Protein AF-A0A1I4WJT5-F1 (afdb_monomer_lite)

pLDDT: mean 75.06, std 16.64, range [28.58, 96.38]

Secondary structure (DSSP, 8-state):
--HHHHHHHHHHTTS--TT----HHHHHHHS-HHHHHHHHTT-GGGHHHHHHHHHHHHHHTGGG--SHHHHHHHHHHHHHHTTSS-HHHHHHHHHHHHHHHHHHHHHHHHHHHHHHHHHHHHHHHHHHHHHHHHHHHHHHHHHHHHHHHHHHTTS-----GGGTHHHHHHHHGGGG------THHHHHHHHHHHHHHHHHHHHHSS--SS-TT--

Structure (mmCIF, N/CA/C/O backbone):
data_AF-A0A1I4WJT5-F1
#
_entry.id   AF-A0A1I4WJT5-F1
#
lo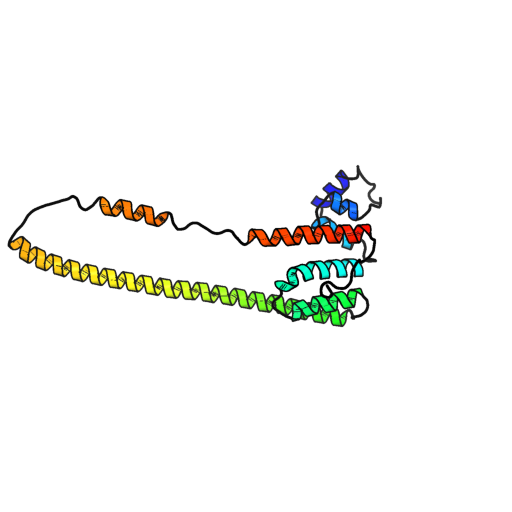op_
_atom_site.group_PDB
_atom_site.id
_atom_site.type_symbol
_atom_site.label_atom_id
_atom_site.label_alt_id
_atom_site.label_comp_id
_atom_site.label_asym_id
_atom_site.label_entity_id
_atom_site.label_seq_id
_atom_site.pdbx_PDB_ins_code
_atom_site.Cartn_x
_atom_site.Cartn_y
_atom_site.Cartn_z
_atom_site.occupancy
_atom_site.B_iso_or_equiv
_atom_site.auth_seq_id
_atom_site.auth_comp_id
_atom_site.auth_asym_id
_atom_site.auth_atom_id
_atom_site.pdbx_PDB_model_num
ATOM 1 N N . PRO A 1 1 ? 6.122 -7.440 22.988 1.00 66.88 1 PRO A N 1
ATOM 2 C CA . PRO A 1 1 ? 7.017 -7.511 21.813 1.00 66.88 1 PRO A CA 1
ATOM 3 C C . PRO A 1 1 ? 7.495 -8.951 21.528 1.00 66.88 1 PRO A C 1
ATOM 5 O O . PRO A 1 1 ? 7.208 -9.870 22.298 1.00 66.88 1 PRO A O 1
ATOM 8 N N . CYS A 1 2 ? 8.237 -9.155 20.436 1.00 72.81 2 CYS A N 1
ATOM 9 C CA . CYS A 1 2 ? 8.866 -10.438 20.101 1.00 72.81 2 CYS A CA 1
ATOM 10 C C . CYS A 1 2 ? 10.140 -10.706 20.947 1.00 72.81 2 CYS A C 1
ATOM 12 O O . CYS A 1 2 ? 10.582 -9.860 21.726 1.00 72.81 2 CYS A O 1
ATOM 14 N N . LYS A 1 3 ? 10.768 -11.889 20.813 1.00 78.88 3 LYS A N 1
ATOM 15 C CA . LYS A 1 3 ? 11.958 -12.282 21.611 1.00 78.88 3 LYS A CA 1
ATOM 16 C C . LYS A 1 3 ? 13.144 -11.289 21.516 1.00 78.88 3 LYS A C 1
ATOM 18 O O . LYS A 1 3 ? 13.810 -11.100 22.536 1.00 78.88 3 LYS A O 1
ATOM 23 N N . PRO A 1 4 ? 13.436 -10.656 20.360 1.00 81.50 4 PRO A N 1
ATOM 24 C CA . PRO A 1 4 ? 14.333 -9.501 20.278 1.00 81.50 4 PRO A CA 1
ATOM 25 C C . PRO A 1 4 ? 13.890 -8.290 21.113 1.00 81.50 4 PRO A C 1
ATOM 27 O O . PRO A 1 4 ? 14.654 -7.873 21.981 1.00 81.50 4 PRO A O 1
ATOM 30 N N . GLY A 1 5 ? 12.678 -7.758 20.916 1.00 78.56 5 GLY A N 1
ATOM 31 C CA . GLY A 1 5 ? 12.189 -6.581 21.651 1.00 78.56 5 GLY A CA 1
ATOM 32 C C . GLY A 1 5 ? 12.109 -6.804 23.164 1.00 78.56 5 GLY A C 1
ATOM 33 O O . GLY A 1 5 ? 12.541 -5.966 23.949 1.00 78.56 5 GLY A O 1
ATOM 34 N N . TRP A 1 6 ? 11.718 -8.002 23.611 1.00 78.50 6 TRP A N 1
ATOM 35 C CA . TRP A 1 6 ? 11.705 -8.338 25.042 1.00 78.50 6 TRP A CA 1
ATOM 36 C C . TRP A 1 6 ? 13.088 -8.229 25.714 1.00 78.50 6 TRP A C 1
ATOM 38 O O . TRP A 1 6 ? 13.189 -7.886 26.890 1.00 78.50 6 TRP A O 1
ATOM 48 N N . ARG A 1 7 ? 14.182 -8.440 24.965 1.00 82.25 7 ARG A N 1
ATOM 49 C CA . ARG A 1 7 ? 15.555 -8.224 25.463 1.00 82.25 7 ARG A CA 1
ATOM 50 C C . ARG A 1 7 ? 15.942 -6.745 25.566 1.00 82.25 7 ARG A C 1
ATOM 52 O O . ARG A 1 7 ? 16.861 -6.444 26.326 1.00 82.25 7 ARG A O 1
ATOM 59 N N . LYS A 1 8 ? 15.299 -5.847 24.808 1.00 81.69 8 LYS A N 1
ATOM 60 C CA . LYS A 1 8 ? 15.479 -4.391 24.933 1.00 81.69 8 LYS A CA 1
ATOM 61 C C . LYS A 1 8 ? 14.760 -3.889 26.193 1.00 81.69 8 LYS A C 1
ATOM 63 O O . LYS A 1 8 ? 15.417 -3.310 27.050 1.00 81.69 8 LYS A O 1
ATOM 68 N N . VAL A 1 9 ? 13.474 -4.232 26.365 1.00 79.62 9 VAL A N 1
ATOM 69 C CA . VAL A 1 9 ? 12.662 -3.898 27.561 1.00 79.62 9 VAL A CA 1
ATOM 70 C C . VAL A 1 9 ? 13.388 -4.288 28.856 1.00 79.62 9 VAL A C 1
ATOM 72 O O . VAL A 1 9 ? 13.625 -3.446 29.718 1.00 79.62 9 VAL A O 1
ATOM 75 N N . LEU A 1 10 ? 13.837 -5.546 28.967 1.00 78.19 10 LEU A N 1
ATOM 76 C CA . LEU A 1 10 ? 14.555 -6.035 30.154 1.00 78.19 10 LEU A CA 1
ATOM 77 C C . LEU A 1 10 ? 15.914 -5.354 30.401 1.00 78.19 10 LEU A C 1
ATOM 79 O O . LEU A 1 10 ? 16.412 -5.391 31.525 1.00 78.19 10 LEU A O 1
ATOM 83 N N . ARG A 1 11 ? 16.528 -4.752 29.371 1.00 79.94 11 ARG A N 1
ATOM 84 C CA . ARG A 1 11 ? 17.770 -3.972 29.499 1.00 79.94 11 ARG A CA 1
ATOM 85 C C . ARG A 1 11 ? 17.495 -2.544 29.973 1.00 79.94 11 ARG A C 1
ATOM 87 O O . ARG A 1 11 ? 18.295 -2.019 30.736 1.00 79.94 11 ARG A O 1
ATOM 94 N N . ALA A 1 12 ? 16.403 -1.930 29.520 1.00 75.56 12 ALA A N 1
ATOM 95 C CA . ALA A 1 12 ? 16.035 -0.563 29.888 1.00 75.56 12 ALA A CA 1
ATOM 96 C C . ALA A 1 12 ? 15.534 -0.438 31.338 1.00 75.56 12 ALA A C 1
ATOM 98 O O . ALA A 1 12 ? 15.671 0.622 31.939 1.00 75.56 12 ALA A O 1
ATOM 99 N N . HIS A 1 13 ? 14.996 -1.520 31.910 1.00 69.62 13 HIS A N 1
ATOM 100 C CA . HIS A 1 13 ? 14.392 -1.534 33.247 1.00 69.62 13 HIS A CA 1
ATOM 101 C C . HIS A 1 13 ? 15.141 -2.409 34.271 1.00 69.62 13 HIS A C 1
ATOM 103 O O . HIS A 1 13 ? 14.505 -3.104 35.056 1.00 69.62 13 HIS A O 1
ATOM 109 N N . GLU A 1 14 ? 16.481 -2.422 34.226 1.00 62.72 14 GLU A N 1
ATOM 110 C CA . GLU A 1 14 ? 17.388 -3.027 35.232 1.00 62.72 14 GLU A CA 1
ATOM 111 C C . GLU A 1 14 ? 16.917 -4.355 35.876 1.00 62.72 14 GLU A C 1
ATOM 113 O O . GLU A 1 14 ? 16.990 -4.544 37.087 1.00 62.72 14 GLU A O 1
ATOM 118 N N . ILE A 1 15 ? 16.471 -5.313 35.053 1.00 60.12 15 ILE A N 1
ATOM 119 C CA . ILE A 1 15 ? 15.914 -6.602 35.503 1.00 60.12 15 ILE A CA 1
ATOM 120 C C . ILE A 1 15 ? 14.685 -6.431 36.421 1.00 60.12 15 ILE A C 1
ATOM 122 O O . ILE A 1 15 ? 14.682 -6.827 37.589 1.00 60.12 15 ILE A O 1
ATOM 126 N N . LEU A 1 16 ? 13.586 -5.945 35.838 1.00 60.69 16 LEU A N 1
ATOM 127 C CA . LEU A 1 16 ? 12.234 -6.197 36.349 1.00 60.69 16 LEU A CA 1
ATOM 128 C C . LEU A 1 16 ? 12.068 -7.672 36.756 1.00 60.69 16 LEU A C 1
ATOM 130 O O . LEU A 1 16 ? 12.521 -8.587 36.053 1.00 60.69 16 LEU A O 1
ATOM 134 N N . GLY A 1 17 ? 11.356 -7.909 37.860 1.00 62.94 17 GLY A N 1
ATOM 135 C CA . GLY A 1 17 ? 10.821 -9.235 38.148 1.00 62.94 17 GLY A CA 1
ATOM 136 C C . GLY A 1 17 ? 9.887 -9.674 37.018 1.00 62.94 17 GLY A C 1
ATOM 137 O O . GLY A 1 17 ? 9.297 -8.839 36.334 1.00 62.94 17 GLY A O 1
ATOM 138 N N . ARG A 1 18 ? 9.735 -10.990 36.806 1.00 63.84 18 ARG A N 1
ATOM 139 C CA . ARG A 1 18 ? 8.880 -11.519 35.718 1.00 63.84 18 ARG A CA 1
ATOM 140 C C . ARG A 1 18 ? 7.452 -10.977 35.759 1.00 63.84 18 ARG A C 1
ATOM 142 O O . ARG A 1 18 ? 6.841 -10.820 34.709 1.00 63.84 18 ARG A O 1
ATOM 149 N N . ASP A 1 19 ? 6.983 -10.705 36.969 1.00 74.31 19 ASP A N 1
ATOM 150 C CA . ASP A 1 19 ? 5.616 -10.329 37.303 1.00 74.31 19 ASP A CA 1
ATOM 151 C C . ASP A 1 19 ? 5.550 -8.863 37.795 1.00 74.31 19 ASP A C 1
ATOM 153 O O . ASP A 1 19 ? 4.634 -8.480 38.516 1.00 74.31 19 ASP A O 1
ATOM 157 N N . THR A 1 20 ? 6.557 -8.039 37.465 1.00 78.56 20 THR A N 1
ATOM 158 C CA . THR A 1 20 ? 6.582 -6.603 37.787 1.00 78.56 20 THR A CA 1
ATOM 159 C C . THR A 1 20 ? 5.949 -5.794 36.657 1.00 78.56 20 THR A C 1
ATOM 161 O O . THR A 1 20 ? 6.438 -5.808 35.528 1.00 78.56 20 THR A O 1
ATOM 164 N N . GLU A 1 21 ? 4.879 -5.068 36.973 1.00 80.25 21 GLU A N 1
ATOM 165 C CA . GLU A 1 21 ? 4.192 -4.156 36.054 1.00 80.25 21 GLU A CA 1
ATOM 166 C C . GLU A 1 21 ? 5.067 -2.945 35.677 1.00 80.25 21 GLU A C 1
ATOM 168 O O . GLU A 1 21 ? 5.874 -2.462 36.474 1.00 80.25 21 GLU A O 1
ATOM 173 N N . PHE A 1 22 ? 4.889 -2.433 34.457 1.00 79.19 22 PHE A N 1
ATOM 174 C CA . PHE A 1 22 ? 5.561 -1.235 33.945 1.00 79.19 22 PHE A CA 1
ATOM 175 C C . PHE A 1 22 ? 4.648 -0.501 32.940 1.00 79.19 22 PHE A C 1
ATOM 177 O O . PHE A 1 22 ? 3.818 -1.148 32.294 1.00 79.19 22 PHE A O 1
ATOM 184 N N . PRO A 1 23 ? 4.764 0.833 32.778 1.00 81.94 23 PRO A N 1
ATOM 185 C CA . PRO A 1 23 ? 3.910 1.585 31.858 1.00 81.94 23 PRO A CA 1
ATOM 186 C C . PRO A 1 23 ? 4.153 1.201 30.393 1.00 81.94 23 PRO A C 1
ATOM 188 O O . PRO A 1 23 ? 5.298 1.105 29.960 1.00 81.94 23 PRO A O 1
ATOM 191 N N . LEU A 1 24 ? 3.094 1.092 29.582 1.00 82.50 24 LEU A N 1
ATOM 192 C CA . LEU A 1 24 ? 3.234 0.821 28.141 1.00 82.50 24 LEU A CA 1
ATOM 193 C C . LEU A 1 24 ? 4.087 1.885 27.418 1.00 82.50 24 LEU A C 1
ATOM 195 O O . LEU A 1 24 ? 4.806 1.554 26.477 1.00 82.50 24 LEU A O 1
ATOM 199 N N . LEU A 1 25 ? 4.070 3.135 27.897 1.00 83.38 25 LEU A N 1
ATOM 200 C CA . LEU A 1 25 ? 4.912 4.222 27.387 1.00 83.38 25 LEU A CA 1
ATOM 201 C C . LEU A 1 25 ? 6.412 3.894 27.452 1.00 83.38 25 LEU A C 1
ATOM 203 O O . LEU A 1 25 ? 7.133 4.202 26.510 1.00 83.38 25 LEU A O 1
ATOM 207 N N . SER A 1 26 ? 6.881 3.169 28.473 1.00 82.12 26 SER A N 1
ATOM 208 C CA . SER A 1 26 ? 8.304 2.829 28.563 1.00 82.12 26 SER A CA 1
ATOM 209 C C . SER A 1 26 ? 8.732 1.730 27.583 1.00 82.12 26 SER A C 1
ATOM 211 O O . SER A 1 26 ? 9.927 1.555 27.335 1.00 82.12 26 SER A O 1
ATOM 213 N N . VAL A 1 27 ? 7.780 1.021 26.958 1.00 81.50 27 VAL A N 1
ATOM 214 C CA . VAL A 1 27 ? 8.060 0.201 25.768 1.00 81.50 27 VAL A CA 1
ATOM 215 C C . VAL A 1 27 ? 8.386 1.105 24.582 1.00 81.50 27 VAL A C 1
ATOM 217 O O . VAL A 1 27 ? 9.338 0.808 23.866 1.00 81.50 27 VAL A O 1
ATOM 220 N N . LEU A 1 28 ? 7.676 2.223 24.413 1.00 83.00 28 LEU A N 1
ATOM 221 C CA . LEU A 1 28 ? 7.950 3.187 23.347 1.00 83.00 28 LEU A CA 1
ATOM 222 C C . LEU A 1 28 ? 9.328 3.834 23.542 1.00 83.00 28 LEU A C 1
ATOM 224 O O . LEU A 1 28 ? 10.137 3.815 22.619 1.00 83.00 28 LEU A O 1
ATOM 228 N N . ASP A 1 29 ? 9.640 4.270 24.767 1.00 77.81 29 ASP A N 1
ATOM 229 C CA . ASP A 1 29 ? 10.932 4.881 25.123 1.00 77.81 29 ASP A CA 1
ATOM 230 C C . ASP A 1 29 ? 12.141 3.936 24.944 1.00 77.81 29 ASP A C 1
ATOM 232 O O . ASP A 1 29 ? 13.272 4.393 24.772 1.00 77.81 29 ASP A O 1
ATOM 236 N N . SER A 1 30 ? 11.932 2.613 25.009 1.00 77.00 30 SER A N 1
ATOM 237 C CA . SER A 1 30 ? 13.008 1.604 24.962 1.00 77.00 30 SER A CA 1
ATOM 238 C C . SER A 1 30 ? 13.026 0.711 23.713 1.00 77.00 30 SER A C 1
ATOM 240 O O . SER A 1 30 ? 13.914 -0.139 23.578 1.00 77.00 30 SER A O 1
ATOM 242 N N . ASN A 1 31 ? 12.065 0.863 22.795 1.00 81.56 31 ASN A N 1
ATOM 243 C CA . ASN A 1 31 ? 11.918 0.015 21.607 1.00 81.56 31 ASN A CA 1
ATOM 244 C C . ASN A 1 31 ? 11.527 0.846 20.367 1.00 81.56 31 ASN A C 1
ATOM 246 O O . ASN A 1 31 ? 12.077 1.913 20.131 1.00 81.56 31 ASN A O 1
ATOM 250 N N . SER A 1 32 ? 10.646 0.303 19.526 1.00 80.56 32 SER A N 1
ATOM 251 C CA . SER A 1 32 ? 10.015 0.979 18.394 1.00 80.56 32 SER A CA 1
ATOM 252 C C . SER A 1 32 ? 8.507 1.101 18.622 1.00 80.56 32 SER A C 1
ATOM 254 O O . SER A 1 32 ? 7.927 0.454 19.506 1.00 80.56 32 SER A O 1
ATOM 256 N N . LEU A 1 33 ? 7.856 1.880 17.758 1.00 77.81 33 LEU A N 1
ATOM 257 C CA . LEU A 1 33 ? 6.402 1.923 17.639 1.00 77.81 33 LEU A CA 1
ATOM 258 C C . LEU A 1 33 ? 5.802 0.514 17.440 1.00 77.81 33 LEU A C 1
ATOM 260 O O . LEU A 1 33 ? 4.854 0.148 18.127 1.00 77.81 33 LEU A O 1
ATOM 264 N N . GLU A 1 34 ? 6.407 -0.313 16.583 1.00 78.00 34 GLU A N 1
ATOM 265 C CA . GLU A 1 34 ? 5.989 -1.699 16.314 1.00 78.00 34 GLU A CA 1
ATOM 266 C C . GLU A 1 34 ? 6.043 -2.600 17.567 1.00 78.00 34 GLU A C 1
ATOM 268 O O . GLU A 1 34 ? 5.051 -3.245 17.919 1.00 78.00 34 GLU A O 1
ATOM 273 N N . ASP A 1 35 ? 7.174 -2.607 18.289 1.00 79.81 35 ASP A N 1
ATOM 274 C CA . ASP A 1 35 ? 7.338 -3.366 19.542 1.00 79.81 35 ASP A CA 1
ATOM 275 C C . ASP A 1 35 ? 6.299 -2.932 20.607 1.00 79.81 35 ASP A C 1
ATOM 277 O O . ASP A 1 35 ? 5.884 -3.752 21.434 1.00 79.81 35 ASP A O 1
ATOM 281 N N . THR A 1 36 ? 5.850 -1.668 20.555 1.00 83.44 36 THR A N 1
ATOM 282 C CA . THR A 1 36 ? 4.839 -1.067 21.447 1.00 83.44 36 THR A CA 1
ATOM 283 C C . THR A 1 36 ? 3.408 -1.428 21.043 1.00 83.44 36 THR A C 1
ATOM 285 O O . THR A 1 36 ? 2.634 -1.872 21.892 1.00 83.44 36 THR A O 1
ATOM 288 N N . ILE A 1 37 ? 3.061 -1.328 19.755 1.00 83.94 37 ILE A N 1
ATOM 289 C CA . ILE A 1 37 ? 1.763 -1.769 19.214 1.00 83.94 37 ILE A CA 1
ATOM 290 C C . ILE A 1 37 ? 1.553 -3.264 19.495 1.00 83.94 37 ILE A C 1
ATOM 292 O O . ILE A 1 37 ? 0.462 -3.680 19.885 1.00 83.94 37 ILE A O 1
ATOM 296 N N . TRP A 1 38 ? 2.609 -4.081 19.413 1.00 81.56 38 TRP A N 1
ATOM 297 C CA . TRP A 1 38 ? 2.534 -5.485 19.822 1.00 81.56 38 TRP A CA 1
ATOM 298 C C . TRP A 1 38 ? 2.157 -5.651 21.307 1.00 81.56 38 TRP A C 1
ATOM 300 O O . TRP A 1 38 ? 1.431 -6.582 21.658 1.00 81.56 38 TRP A O 1
ATOM 310 N N . CYS A 1 39 ? 2.642 -4.775 22.193 1.00 84.06 39 CYS A N 1
ATOM 311 C CA . CYS A 1 39 ? 2.350 -4.821 23.631 1.00 84.06 39 CYS A CA 1
ATOM 312 C C . CYS A 1 39 ? 0.930 -4.363 24.000 1.00 84.06 39 CYS A C 1
ATOM 314 O O . CYS A 1 39 ? 0.414 -4.838 25.009 1.00 84.06 39 CYS A O 1
ATOM 316 N N . MET A 1 40 ? 0.262 -3.532 23.187 1.00 86.06 40 MET A N 1
ATOM 317 C CA . MET A 1 40 ? -1.149 -3.143 23.402 1.00 86.06 40 MET A CA 1
ATOM 318 C C . MET A 1 40 ? -2.075 -4.359 23.551 1.00 86.06 40 MET A C 1
ATOM 320 O O . MET A 1 40 ? -3.031 -4.338 24.321 1.00 86.06 40 MET A O 1
ATOM 324 N N . ARG A 1 41 ? -1.747 -5.465 22.867 1.00 81.75 41 ARG A N 1
ATOM 325 C CA . ARG A 1 41 ? -2.487 -6.738 22.909 1.00 81.75 41 ARG A CA 1
ATOM 326 C C . ARG A 1 41 ? -2.533 -7.405 24.291 1.00 81.75 41 ARG A C 1
ATOM 328 O O . ARG A 1 41 ? -3.308 -8.339 24.466 1.00 81.75 41 ARG A O 1
ATOM 335 N N . CYS A 1 42 ? -1.708 -6.966 25.241 1.00 85.31 42 CYS A N 1
ATOM 336 C CA . CYS A 1 42 ? -1.741 -7.435 26.627 1.00 85.31 42 CYS A CA 1
ATOM 337 C C . CYS A 1 42 ? -2.801 -6.719 27.485 1.00 85.31 42 CYS A C 1
ATOM 339 O O . CYS A 1 42 ? -3.028 -7.152 28.609 1.00 85.31 42 CYS A O 1
ATOM 341 N N . LEU A 1 43 ? -3.419 -5.649 26.969 1.00 86.62 43 LEU A N 1
ATOM 342 C CA . LEU A 1 43 ? -4.342 -4.758 27.681 1.00 86.62 43 LEU A CA 1
ATOM 343 C C . LEU A 1 43 ? -5.695 -4.677 26.930 1.00 86.62 43 LEU A C 1
ATOM 345 O O . LEU A 1 43 ? -5.991 -3.659 26.287 1.00 86.62 43 LEU A O 1
ATOM 349 N N . PRO A 1 44 ? -6.489 -5.771 26.902 1.00 85.81 44 PRO A N 1
ATOM 350 C CA . PRO A 1 44 ? -7.744 -5.854 26.144 1.00 85.81 44 PRO A CA 1
ATOM 351 C C . PRO A 1 44 ? -8.833 -4.894 26.647 1.00 85.81 44 PRO A C 1
ATOM 353 O O . PRO A 1 44 ? -9.706 -4.499 25.882 1.00 85.81 44 PRO A O 1
ATOM 356 N N . GLU A 1 45 ? -8.776 -4.456 27.901 1.00 86.62 45 GLU A N 1
ATOM 357 C CA . GLU A 1 45 ? -9.690 -3.465 28.477 1.00 86.62 45 GLU A CA 1
ATOM 358 C C . GLU A 1 45 ? -9.616 -2.082 27.794 1.00 86.62 45 GLU A C 1
ATOM 360 O O . GLU A 1 45 ? -10.547 -1.287 27.916 1.00 86.62 45 GLU A O 1
ATOM 365 N N . TYR A 1 46 ? -8.566 -1.826 27.003 1.00 87.25 46 TYR A N 1
ATOM 366 C CA . TYR A 1 46 ? -8.411 -0.633 26.165 1.00 87.25 46 TYR A CA 1
ATOM 367 C C . TYR A 1 46 ? -8.591 -0.911 24.658 1.00 87.25 46 TYR A C 1
ATOM 369 O O . TYR A 1 46 ? -8.221 -0.070 23.840 1.00 87.25 46 TYR A O 1
ATOM 377 N N . GLU A 1 47 ? -9.169 -2.049 24.244 1.00 86.81 47 GLU A N 1
ATOM 378 C CA . GLU A 1 47 ? -9.277 -2.416 22.817 1.00 86.81 47 GLU A CA 1
ATOM 379 C C . GLU A 1 47 ? -9.956 -1.333 21.958 1.00 86.81 47 GLU A C 1
ATOM 381 O O . GLU A 1 47 ? -9.497 -1.033 20.857 1.00 86.81 47 GLU A O 1
ATOM 386 N N . ALA A 1 48 ? -10.992 -0.670 22.482 1.00 87.81 48 ALA A N 1
ATOM 387 C CA . ALA A 1 48 ? -11.637 0.463 21.817 1.00 87.81 48 ALA A CA 1
ATOM 388 C C . ALA A 1 48 ? -10.666 1.635 21.551 1.00 87.81 48 ALA A C 1
ATOM 390 O O . ALA A 1 48 ? -10.720 2.257 20.490 1.00 87.81 48 ALA A O 1
ATOM 391 N N . LEU A 1 49 ? -9.734 1.911 22.469 1.00 88.56 49 LEU A N 1
ATOM 392 C CA . LEU A 1 49 ? -8.721 2.958 22.316 1.00 88.56 49 LEU A CA 1
ATOM 393 C C . LEU A 1 49 ? -7.654 2.562 21.283 1.00 88.56 49 LEU A C 1
ATOM 395 O O . LEU A 1 49 ? -7.308 3.369 20.418 1.00 88.56 49 LEU A O 1
ATOM 399 N N . TRP A 1 50 ? -7.194 1.306 21.311 1.00 89.69 50 TRP A N 1
ATOM 400 C CA . TRP A 1 50 ? -6.276 0.757 20.301 1.00 89.69 50 TRP A CA 1
ATOM 401 C C . TRP A 1 50 ? -6.903 0.767 18.899 1.00 89.69 50 TRP A C 1
ATOM 403 O O . TRP A 1 50 ? -6.233 1.077 17.914 1.00 89.69 50 TRP A O 1
ATOM 413 N N . ARG A 1 51 ? -8.212 0.510 18.814 1.00 91.50 51 ARG A N 1
ATOM 414 C CA . ARG A 1 51 ? -9.007 0.571 17.584 1.00 91.50 51 ARG A CA 1
ATOM 415 C C . ARG A 1 51 ? -9.123 1.999 17.039 1.00 91.50 51 ARG A C 1
ATOM 417 O O . ARG A 1 51 ? -8.897 2.189 15.846 1.00 91.50 51 ARG A O 1
ATOM 424 N N . LYS A 1 52 ? -9.369 3.011 17.887 1.00 90.81 52 LYS A N 1
ATOM 425 C CA . LYS A 1 52 ? -9.319 4.431 17.472 1.00 90.81 52 LYS A CA 1
ATOM 426 C C . LYS A 1 52 ? -7.939 4.844 16.970 1.00 90.81 52 LYS A C 1
ATOM 428 O O . LYS A 1 52 ? -7.850 5.506 15.939 1.00 90.81 52 LYS A O 1
ATOM 433 N N . TYR A 1 53 ? -6.871 4.410 17.643 1.00 87.31 53 TYR A N 1
ATOM 434 C CA . TYR A 1 53 ? -5.500 4.655 17.188 1.00 87.31 53 TYR A CA 1
ATOM 435 C C . TYR A 1 53 ? -5.234 4.025 15.812 1.00 87.31 53 TYR A C 1
ATOM 437 O O . TYR A 1 53 ? -4.801 4.724 14.900 1.00 87.31 53 TYR A O 1
ATOM 445 N N . GLY A 1 54 ? -5.586 2.749 15.617 1.00 88.69 54 GLY A N 1
ATOM 446 C CA . GLY A 1 54 ? -5.448 2.066 14.326 1.00 88.69 54 GLY A CA 1
ATOM 447 C C . GLY A 1 54 ? -6.217 2.749 13.188 1.00 88.69 54 GLY A C 1
ATOM 448 O O . GLY A 1 54 ? -5.654 2.967 12.115 1.00 88.69 54 GLY A O 1
ATOM 449 N N . VAL A 1 55 ? -7.469 3.158 13.431 1.00 91.50 55 VAL A N 1
ATOM 450 C CA . VAL A 1 55 ? -8.274 3.900 12.444 1.00 91.50 55 VAL A CA 1
ATOM 451 C C . VAL A 1 55 ? -7.676 5.274 12.141 1.00 91.50 55 VAL A C 1
ATOM 453 O O . VAL A 1 55 ? -7.616 5.656 10.977 1.00 91.50 55 VAL A O 1
ATOM 456 N N . TRP A 1 56 ? -7.189 6.009 13.144 1.00 91.62 56 TRP A N 1
ATOM 457 C CA . TRP A 1 56 ? -6.551 7.310 12.926 1.00 91.62 56 TRP A CA 1
ATOM 458 C C . TRP A 1 56 ? -5.249 7.193 12.120 1.00 91.62 56 TRP A C 1
ATOM 460 O O . TRP A 1 56 ? -5.027 7.999 11.216 1.00 91.62 56 TRP A O 1
ATOM 470 N N . CYS A 1 57 ? -4.428 6.169 12.383 1.00 86.56 57 CYS A N 1
ATOM 471 C CA . CYS A 1 57 ? -3.218 5.887 11.605 1.00 86.56 57 CYS A CA 1
ATOM 472 C C . CYS A 1 57 ? -3.551 5.551 10.145 1.00 86.56 57 CYS A C 1
ATOM 474 O O . CYS A 1 57 ? -2.910 6.073 9.236 1.00 86.56 57 CYS A O 1
ATOM 476 N N . ALA A 1 58 ? -4.583 4.734 9.914 1.00 87.81 58 ALA A N 1
ATOM 477 C CA . ALA A 1 58 ? -5.062 4.415 8.572 1.00 87.81 58 ALA A CA 1
ATOM 478 C C . ALA A 1 58 ? -5.683 5.633 7.859 1.00 87.81 58 ALA A C 1
ATOM 480 O O . ALA A 1 58 ? -5.510 5.786 6.653 1.00 87.81 58 ALA A O 1
ATOM 481 N N . ALA A 1 59 ? -6.332 6.540 8.595 1.00 88.38 59 ALA A N 1
ATOM 482 C CA . ALA A 1 59 ? -6.889 7.774 8.043 1.00 88.38 59 ALA A CA 1
ATOM 483 C C . ALA A 1 59 ? -5.812 8.745 7.522 1.00 88.38 59 ALA A C 1
ATOM 485 O O . ALA A 1 59 ? -6.060 9.445 6.543 1.00 88.38 59 ALA A O 1
ATOM 486 N N . GLN A 1 60 ? -4.590 8.739 8.083 1.00 85.75 60 GLN A N 1
ATOM 487 C CA . GLN A 1 60 ? -3.479 9.551 7.546 1.00 85.75 60 GLN A CA 1
ATOM 488 C C . GLN A 1 60 ? -3.168 9.193 6.080 1.00 85.75 60 GLN A C 1
ATOM 490 O O . GLN A 1 60 ? -2.741 10.045 5.300 1.00 85.75 60 GLN A O 1
ATOM 495 N N . VAL A 1 61 ? -3.429 7.939 5.693 1.00 85.25 61 VAL A N 1
ATOM 496 C CA . VAL A 1 61 ? -3.249 7.404 4.337 1.00 85.25 61 VAL A CA 1
ATOM 497 C C . VAL A 1 61 ? -4.578 7.129 3.611 1.00 85.25 61 VAL A C 1
ATOM 499 O O . VAL A 1 61 ? -4.573 6.467 2.576 1.00 85.25 61 VAL A O 1
ATOM 502 N N . GLU A 1 62 ? -5.719 7.679 4.067 1.00 86.38 62 GLU A N 1
ATOM 503 C CA . GLU A 1 62 ? -7.017 7.551 3.360 1.00 86.38 62 GLU A CA 1
ATOM 504 C C . GLU A 1 62 ? -6.949 8.144 1.939 1.00 86.38 62 GLU A C 1
ATOM 506 O O . GLU A 1 62 ? -7.627 7.669 1.032 1.00 86.38 62 GLU A O 1
ATOM 511 N N . HIS A 1 63 ? -6.055 9.111 1.706 1.00 84.44 63 HIS A N 1
ATOM 512 C CA . HIS A 1 63 ? -5.780 9.680 0.383 1.00 84.44 63 HIS A CA 1
ATOM 513 C C . HIS A 1 63 ? -5.154 8.682 -0.616 1.00 84.44 63 HIS A C 1
ATOM 515 O O . HIS A 1 63 ? -5.238 8.906 -1.821 1.00 84.44 63 HIS A O 1
ATOM 521 N N . LEU A 1 64 ? -4.564 7.577 -0.138 1.00 85.06 64 LEU A N 1
ATOM 522 C CA . LEU A 1 64 ? -4.088 6.460 -0.967 1.00 85.06 64 LEU A CA 1
ATOM 523 C C . LEU A 1 64 ? -5.170 5.382 -1.173 1.00 85.06 64 LEU A C 1
ATOM 525 O O . LEU A 1 64 ? -5.006 4.489 -2.002 1.00 85.06 64 LEU A O 1
ATOM 529 N N . MET A 1 65 ? -6.288 5.446 -0.438 1.00 85.75 65 MET A N 1
ATOM 530 C CA . MET A 1 65 ? -7.388 4.490 -0.562 1.00 85.75 65 MET A CA 1
ATOM 531 C C . MET A 1 65 ? -8.306 4.892 -1.717 1.00 85.75 65 MET A C 1
ATOM 533 O O . MET A 1 65 ? -9.177 5.751 -1.583 1.00 85.75 65 MET A O 1
ATOM 537 N N . THR A 1 66 ? -8.142 4.244 -2.866 1.00 86.69 66 THR A N 1
ATOM 538 C CA . THR A 1 66 ? -8.987 4.478 -4.045 1.00 86.69 66 THR A CA 1
ATOM 539 C C . THR A 1 66 ? -10.409 3.943 -3.854 1.00 86.69 66 THR A C 1
ATOM 541 O O . THR A 1 66 ? -11.366 4.649 -4.163 1.00 86.69 66 THR A O 1
ATOM 544 N N . ASP A 1 67 ? -10.566 2.750 -3.275 1.00 92.12 67 ASP A N 1
ATOM 545 C CA . ASP A 1 67 ? -11.863 2.085 -3.093 1.00 92.12 67 ASP A CA 1
ATOM 546 C C . ASP A 1 67 ? -12.631 2.581 -1.850 1.00 92.12 67 ASP A C 1
ATOM 548 O O . ASP A 1 67 ? -12.078 2.724 -0.755 1.00 92.12 67 ASP A O 1
ATOM 552 N N . ASP A 1 68 ? -13.931 2.837 -2.003 1.00 93.00 68 ASP A N 1
ATOM 553 C CA . ASP A 1 68 ? -14.791 3.333 -0.923 1.00 93.00 68 ASP A CA 1
ATOM 554 C C . ASP A 1 68 ? -15.174 2.259 0.109 1.00 93.00 68 ASP A C 1
ATOM 556 O O . ASP A 1 68 ? -15.535 2.609 1.235 1.00 93.00 68 ASP A O 1
ATOM 560 N N . ARG A 1 69 ? -15.035 0.960 -0.201 1.00 95.12 69 ARG A N 1
ATOM 561 C CA . ARG A 1 69 ? -15.191 -0.136 0.776 1.00 95.12 69 ARG A CA 1
ATOM 562 C C . ARG A 1 69 ? -14.154 -0.013 1.893 1.00 95.12 69 ARG A C 1
ATOM 564 O O . ARG A 1 69 ? -14.508 -0.119 3.067 1.00 95.12 69 ARG A O 1
ATOM 571 N N . SER A 1 70 ? -12.911 0.312 1.537 1.00 91.81 70 SER A N 1
ATOM 572 C CA . SER A 1 70 ? -11.814 0.554 2.483 1.00 91.81 70 SER A CA 1
ATOM 573 C C . SER A 1 70 ? -12.087 1.772 3.372 1.00 91.81 70 SER A C 1
ATOM 575 O O . SER A 1 70 ? -11.972 1.681 4.595 1.00 91.81 70 SER A O 1
ATOM 577 N N . LYS A 1 71 ? -12.563 2.885 2.793 1.00 93.19 71 LYS A N 1
ATOM 578 C CA . LYS A 1 71 ? -12.961 4.085 3.557 1.00 93.19 71 LYS A CA 1
ATOM 579 C C . LYS A 1 71 ? -14.149 3.811 4.486 1.00 93.19 71 LYS A C 1
ATOM 581 O O . LYS A 1 71 ? -14.184 4.273 5.626 1.00 93.19 71 LYS A O 1
ATOM 586 N N . ASN A 1 72 ? -15.124 3.024 4.028 1.00 94.94 72 ASN A N 1
ATOM 587 C CA . ASN A 1 72 ? -16.263 2.609 4.843 1.00 94.94 72 ASN A CA 1
ATOM 588 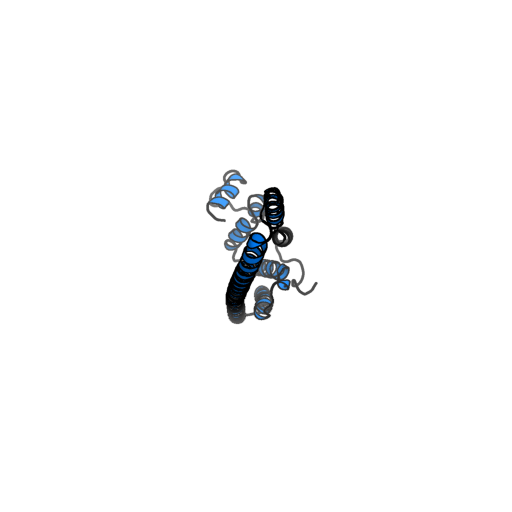C C . ASN A 1 72 ? -15.832 1.726 6.029 1.00 94.94 72 ASN A C 1
ATOM 590 O O . ASN A 1 72 ? -16.352 1.902 7.130 1.00 94.94 72 ASN A O 1
ATOM 594 N N . ALA A 1 73 ? -14.846 0.841 5.849 1.00 94.75 73 ALA A N 1
ATOM 595 C CA . ALA A 1 73 ? -14.298 0.038 6.941 1.00 94.75 73 ALA A CA 1
ATOM 596 C C . ALA A 1 73 ? -13.684 0.896 8.060 1.00 94.75 73 ALA A C 1
ATOM 598 O O . ALA A 1 73 ? -13.934 0.610 9.230 1.00 94.75 73 ALA A O 1
ATOM 599 N N . LEU A 1 74 ? -12.988 1.996 7.736 1.00 94.38 74 LEU A N 1
ATOM 600 C CA . LEU A 1 74 ? -12.500 2.952 8.746 1.00 94.38 74 LEU A CA 1
ATOM 601 C C . LEU A 1 74 ? -13.652 3.563 9.562 1.00 94.38 74 LEU A C 1
ATOM 603 O O . LEU A 1 74 ? -13.608 3.593 10.794 1.00 94.38 74 LEU A O 1
ATOM 607 N N . ARG A 1 75 ? -14.720 3.997 8.881 1.00 94.69 75 ARG A N 1
ATOM 608 C CA . ARG A 1 75 ? -15.905 4.624 9.499 1.00 94.69 75 ARG A CA 1
ATOM 609 C C . ARG A 1 75 ? -16.675 3.649 10.394 1.00 94.69 75 ARG A C 1
ATOM 611 O O . ARG A 1 75 ? -17.100 4.022 11.489 1.00 94.69 75 ARG A O 1
ATOM 618 N N . VAL A 1 76 ? -16.820 2.392 9.971 1.00 95.50 76 VAL A N 1
ATOM 619 C CA . VAL A 1 76 ? -17.449 1.333 10.778 1.00 95.50 76 VAL A CA 1
ATOM 620 C C . VAL A 1 76 ? -16.563 0.935 11.962 1.00 95.50 76 VAL A C 1
ATOM 622 O O . VAL A 1 76 ? -17.071 0.814 13.075 1.00 95.50 76 VAL A O 1
ATOM 625 N N . ALA A 1 77 ? -15.246 0.805 11.778 1.00 94.62 77 ALA A N 1
ATOM 626 C CA . ALA A 1 77 ? -14.316 0.496 12.864 1.00 94.62 77 ALA A CA 1
ATOM 627 C C . ALA A 1 77 ? -14.269 1.602 13.937 1.00 94.62 77 ALA A C 1
ATOM 629 O O . ALA A 1 77 ? -14.188 1.289 15.129 1.00 94.62 77 ALA A O 1
ATOM 630 N N . TRP A 1 78 ? -14.401 2.875 13.543 1.00 94.31 78 TRP A N 1
ATOM 631 C CA . TRP A 1 78 ? -14.565 3.985 14.48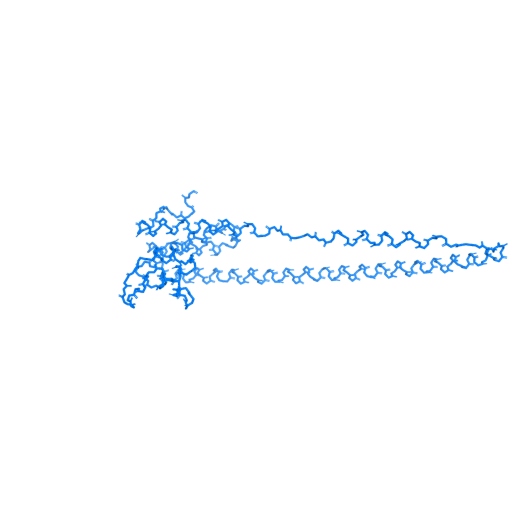5 1.00 94.31 78 TRP A CA 1
ATOM 632 C C . TRP A 1 78 ? -15.897 3.916 15.231 1.00 94.31 78 TRP A C 1
ATOM 634 O O . TRP A 1 78 ? -15.888 3.885 16.460 1.00 94.31 78 TRP A O 1
ATOM 644 N N . ARG A 1 79 ? -17.034 3.793 14.528 1.00 95.44 79 ARG A N 1
ATOM 645 C CA . ARG A 1 79 ? -18.350 3.610 15.175 1.00 95.44 79 ARG A CA 1
ATOM 646 C C . ARG A 1 79 ? -18.334 2.445 16.167 1.00 95.44 79 ARG A C 1
ATOM 648 O O . ARG A 1 79 ? -18.831 2.580 17.279 1.00 95.44 79 ARG A O 1
ATOM 655 N N . HIS A 1 80 ? -17.713 1.325 15.806 1.00 95.06 80 HIS A N 1
ATOM 656 C CA . HIS A 1 80 ? -17.554 0.170 16.687 1.00 95.06 80 HIS A CA 1
ATOM 657 C C . HIS A 1 80 ? -16.760 0.513 17.958 1.00 95.06 80 HIS A C 1
ATOM 659 O O . HIS A 1 80 ? -17.155 0.135 19.057 1.00 95.06 80 HIS A O 1
ATOM 665 N N . SER A 1 81 ? -15.670 1.280 17.842 1.00 92.44 81 SER A N 1
ATOM 666 C CA . SER A 1 81 ? -14.898 1.769 19.000 1.00 92.44 81 SER A CA 1
ATOM 667 C C . SER A 1 81 ? -15.661 2.742 19.918 1.00 92.44 81 SER A C 1
ATOM 669 O O . SER A 1 81 ? -15.167 3.097 20.985 1.00 92.44 81 SER A O 1
ATOM 671 N N . GLU A 1 82 ? -16.861 3.166 19.518 1.00 92.44 82 GLU A N 1
ATOM 672 C CA . GLU A 1 82 ? -17.771 4.023 20.288 1.00 92.44 82 GLU A CA 1
ATOM 673 C C . GLU A 1 82 ? -19.040 3.279 20.742 1.00 92.44 82 GLU A C 1
ATOM 675 O O . GLU A 1 82 ? -19.932 3.885 21.332 1.00 92.44 82 GLU A O 1
ATOM 680 N N . GLY A 1 83 ? -19.147 1.971 20.469 1.00 91.81 83 GLY A N 1
ATOM 681 C CA . GLY A 1 83 ? -20.363 1.183 20.709 1.00 91.81 83 GLY A CA 1
ATOM 682 C C . GLY A 1 83 ? -21.520 1.512 19.753 1.00 91.81 83 GLY A C 1
ATOM 683 O O . GLY A 1 83 ? -22.654 1.104 19.989 1.00 91.81 83 GLY A O 1
ATOM 684 N N . LEU A 1 84 ? -21.243 2.250 18.673 1.00 94.62 84 LEU A N 1
ATOM 685 C CA . LEU A 1 84 ? -22.206 2.718 17.670 1.00 94.62 84 LEU A CA 1
ATOM 686 C C . LEU A 1 84 ? -22.286 1.814 16.428 1.00 94.62 84 LEU A C 1
ATOM 688 O O . LEU A 1 84 ? -22.982 2.169 15.477 1.00 94.62 84 LEU A O 1
ATOM 692 N N . ALA A 1 85 ? -21.566 0.689 16.398 1.00 95.06 85 ALA A N 1
ATOM 693 C CA . ALA A 1 85 ? -21.687 -0.373 15.396 1.00 95.06 85 ALA A CA 1
ATOM 694 C C . ALA A 1 85 ? -21.421 -1.745 16.034 1.00 95.06 85 ALA A C 1
ATOM 696 O O . ALA A 1 85 ? -20.658 -1.849 16.993 1.00 95.06 85 ALA A O 1
ATOM 697 N N . THR A 1 86 ? -22.0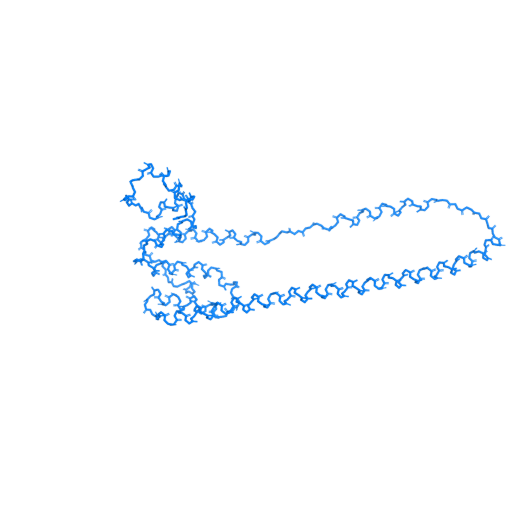56 -2.776 15.488 1.00 96.38 86 THR A N 1
ATOM 698 C CA . THR A 1 86 ? -21.984 -4.176 15.936 1.00 96.38 86 THR A CA 1
ATOM 699 C C . THR A 1 86 ? -20.754 -4.921 15.401 1.00 96.38 86 THR A C 1
ATOM 701 O O . THR A 1 86 ? -20.168 -4.530 14.389 1.00 96.38 86 THR A O 1
ATOM 704 N N . ASP A 1 87 ? -20.403 -6.050 16.032 1.00 93.50 87 ASP A N 1
ATOM 705 C CA . ASP A 1 87 ? -19.368 -6.973 15.535 1.00 93.50 87 ASP A CA 1
ATOM 706 C C . ASP A 1 87 ? -19.679 -7.496 14.113 1.00 93.50 87 ASP A C 1
ATOM 708 O O . ASP A 1 87 ? -18.772 -7.749 13.320 1.00 93.50 87 ASP A O 1
ATOM 712 N N . GLU A 1 88 ? -20.963 -7.633 13.762 1.00 96.31 88 GLU A N 1
ATOM 713 C CA . GLU A 1 88 ? -21.416 -8.103 12.446 1.00 96.31 88 GLU A CA 1
ATOM 714 C C . GLU A 1 88 ? -21.301 -7.018 11.361 1.00 96.31 88 GLU A C 1
ATOM 716 O O . GLU A 1 88 ? -20.800 -7.297 10.268 1.00 96.31 88 GLU A O 1
ATOM 721 N N . GLU A 1 89 ? -21.659 -5.761 11.664 1.00 94.38 89 GLU A N 1
ATOM 722 C CA . GLU A 1 89 ? -21.350 -4.612 10.796 1.00 94.38 89 GLU A CA 1
ATOM 723 C C . GLU A 1 89 ? -19.837 -4.488 10.565 1.00 94.38 89 GLU A C 1
ATOM 725 O O . GLU A 1 89 ? -19.397 -4.306 9.428 1.00 94.38 89 GLU A O 1
ATOM 730 N N . LEU A 1 90 ? -19.041 -4.618 11.632 1.00 94.56 90 LEU A N 1
ATOM 731 C CA . LEU A 1 90 ? -17.581 -4.583 11.576 1.00 94.56 90 LEU A CA 1
ATOM 732 C C . LEU A 1 90 ? -17.016 -5.690 10.680 1.00 94.56 90 LEU A C 1
ATOM 734 O O . LEU A 1 90 ? -16.218 -5.401 9.792 1.00 94.56 90 LEU A O 1
ATOM 738 N N . SER A 1 91 ? -17.418 -6.941 10.912 1.00 94.62 91 SER A N 1
ATOM 739 C CA . SER A 1 91 ? -16.944 -8.106 10.156 1.00 94.62 91 SER A CA 1
ATOM 740 C C . SER A 1 91 ? -17.315 -7.999 8.673 1.00 94.62 91 SER A C 1
ATOM 742 O O . SER A 1 91 ? -16.491 -8.251 7.794 1.00 94.62 91 SER A O 1
ATOM 744 N N . THR A 1 92 ? -18.521 -7.502 8.381 1.00 96.12 92 THR A N 1
ATOM 745 C CA . THR A 1 92 ? -18.979 -7.231 7.011 1.00 96.12 92 THR A CA 1
ATOM 746 C C . THR A 1 92 ? -18.138 -6.139 6.340 1.00 96.12 92 THR A C 1
ATOM 748 O O . THR A 1 92 ? -17.738 -6.284 5.184 1.00 96.12 92 THR A O 1
ATOM 751 N N . ALA A 1 93 ? -17.829 -5.052 7.054 1.00 94.88 93 ALA A N 1
ATOM 752 C CA . ALA A 1 93 ? -17.013 -3.961 6.525 1.00 94.88 93 ALA A CA 1
ATOM 753 C C . ALA A 1 93 ? -15.538 -4.365 6.329 1.00 94.88 93 ALA A C 1
ATOM 755 O O . ALA A 1 93 ? -14.935 -3.973 5.331 1.00 94.88 93 ALA A O 1
ATOM 756 N N . TRP A 1 94 ? -14.985 -5.197 7.221 1.00 91.88 94 TRP A N 1
ATOM 757 C CA . TRP A 1 94 ? -13.672 -5.828 7.045 1.00 91.88 94 TRP A CA 1
ATOM 758 C C . TRP A 1 94 ? -13.647 -6.658 5.762 1.00 91.88 94 TRP A C 1
ATOM 760 O O . TRP A 1 94 ? -12.814 -6.408 4.895 1.00 91.88 94 TRP A O 1
ATOM 770 N N . ALA A 1 95 ? -14.579 -7.604 5.601 1.00 94.19 95 ALA A N 1
ATOM 771 C CA . ALA A 1 95 ? -14.620 -8.486 4.433 1.00 94.19 95 ALA A CA 1
ATOM 772 C C . ALA A 1 95 ? -14.766 -7.708 3.110 1.00 94.19 95 ALA A C 1
ATOM 774 O O . ALA A 1 95 ? -14.165 -8.076 2.102 1.00 94.19 95 ALA A O 1
ATOM 775 N N . ALA A 1 96 ? -15.510 -6.595 3.114 1.00 92.94 96 ALA A N 1
ATOM 776 C CA . ALA A 1 96 ? -15.623 -5.711 1.957 1.00 92.94 96 ALA A CA 1
ATOM 777 C C . ALA A 1 96 ? -14.300 -4.996 1.610 1.00 92.94 96 ALA A C 1
ATOM 779 O O . ALA A 1 96 ? -13.977 -4.866 0.428 1.00 92.94 96 ALA A O 1
ATOM 780 N N . ALA A 1 97 ? -13.530 -4.549 2.607 1.00 92.44 97 ALA A N 1
ATOM 781 C CA . ALA A 1 97 ? -12.219 -3.928 2.401 1.00 92.44 97 ALA A CA 1
ATOM 782 C C . ALA A 1 97 ? -11.130 -4.949 2.015 1.00 92.44 97 ALA A C 1
ATOM 784 O O . ALA A 1 97 ? -10.275 -4.651 1.186 1.00 92.44 97 ALA A O 1
ATOM 785 N N . GLU A 1 98 ? -11.190 -6.169 2.554 1.00 90.56 98 GLU A N 1
ATOM 786 C CA . GLU A 1 98 ? -10.316 -7.279 2.156 1.00 90.56 98 GLU A CA 1
ATOM 787 C C . GLU A 1 98 ? -10.554 -7.667 0.688 1.00 90.56 98 GLU A C 1
ATOM 789 O O . GLU A 1 98 ? -9.601 -7.777 -0.084 1.00 90.56 98 GLU A O 1
ATOM 794 N N . ALA A 1 99 ? -11.820 -7.746 0.259 1.00 92.62 99 ALA A N 1
ATOM 795 C CA . ALA A 1 99 ? -12.166 -7.926 -1.150 1.00 92.62 99 ALA A CA 1
ATOM 796 C C . ALA A 1 99 ? -11.637 -6.775 -2.029 1.00 92.62 99 ALA A C 1
ATOM 798 O O . ALA A 1 99 ? -11.069 -7.029 -3.085 1.00 92.62 99 ALA A O 1
ATOM 799 N N . ALA A 1 100 ? -11.743 -5.520 -1.575 1.00 91.12 100 ALA A N 1
ATOM 800 C CA . ALA A 1 100 ? -11.211 -4.366 -2.306 1.00 91.12 100 ALA A CA 1
ATOM 801 C C . ALA A 1 100 ? -9.683 -4.408 -2.482 1.00 91.12 100 ALA A C 1
ATOM 803 O O . ALA A 1 100 ? -9.173 -4.043 -3.541 1.00 91.12 100 ALA A O 1
ATOM 804 N N . ALA A 1 101 ? -8.949 -4.875 -1.468 1.00 88.06 101 ALA A N 1
ATOM 805 C CA . ALA A 1 101 ? -7.503 -5.059 -1.554 1.00 88.06 101 ALA A CA 1
ATOM 806 C C . ALA A 1 101 ? -7.117 -6.170 -2.550 1.00 88.06 101 ALA A C 1
ATOM 808 O O . ALA A 1 101 ? -6.142 -6.016 -3.287 1.00 88.06 101 ALA A O 1
ATOM 809 N N . LEU A 1 102 ? -7.895 -7.257 -2.611 1.00 89.50 102 LEU A N 1
ATOM 810 C CA . LEU A 1 102 ? -7.712 -8.333 -3.590 1.00 89.50 102 LEU A CA 1
ATOM 811 C C . LEU A 1 102 ? -8.027 -7.865 -5.020 1.00 89.50 102 LEU A C 1
ATOM 813 O O . LEU A 1 102 ? -7.198 -8.062 -5.908 1.00 89.50 102 LEU A O 1
ATOM 817 N N . ASP A 1 103 ? -9.157 -7.179 -5.227 1.00 91.81 103 ASP A N 1
ATOM 818 C CA . ASP A 1 103 ? -9.549 -6.605 -6.524 1.00 91.81 103 ASP A CA 1
ATOM 819 C C . ASP A 1 103 ? -8.463 -5.652 -7.063 1.00 91.81 103 ASP A C 1
ATOM 821 O O . ASP A 1 103 ? -8.092 -5.704 -8.239 1.00 91.81 103 ASP A O 1
ATOM 825 N N . ALA A 1 104 ? -7.912 -4.794 -6.194 1.00 84.38 104 ALA A N 1
ATOM 826 C CA . ALA A 1 104 ? -6.843 -3.861 -6.545 1.00 84.38 104 ALA A CA 1
ATOM 827 C C . ALA A 1 104 ? -5.519 -4.574 -6.881 1.00 84.38 104 ALA A C 1
ATOM 829 O O . ALA A 1 104 ? -4.834 -4.182 -7.829 1.00 84.38 104 ALA A O 1
ATOM 830 N N . ALA A 1 105 ? -5.167 -5.633 -6.144 1.00 86.50 105 ALA A N 1
ATOM 831 C CA . ALA A 1 105 ? -3.970 -6.429 -6.409 1.00 86.50 105 ALA A CA 1
ATOM 832 C C . ALA A 1 105 ? -4.066 -7.202 -7.738 1.00 86.50 105 ALA A C 1
ATOM 834 O O . ALA A 1 105 ? -3.095 -7.230 -8.499 1.00 86.50 105 ALA A O 1
ATOM 835 N N . GLU A 1 106 ? -5.231 -7.776 -8.062 1.00 89.88 106 GLU A N 1
ATOM 836 C CA . GLU A 1 106 ? -5.467 -8.417 -9.362 1.00 89.88 106 GLU A CA 1
ATOM 837 C C . GLU A 1 106 ? -5.414 -7.389 -10.503 1.00 89.88 106 GLU A C 1
ATOM 839 O O . GLU A 1 106 ? -4.731 -7.612 -11.505 1.00 89.88 106 GLU A O 1
ATOM 844 N N . ALA A 1 107 ? -6.054 -6.226 -10.339 1.00 89.69 107 ALA A N 1
ATOM 845 C CA . ALA A 1 107 ? -6.018 -5.153 -11.330 1.00 89.69 107 ALA A CA 1
ATOM 846 C C . ALA A 1 107 ? -4.585 -4.661 -11.614 1.00 89.69 107 ALA A C 1
ATOM 848 O O . ALA A 1 107 ? -4.224 -4.487 -12.781 1.00 89.69 107 ALA A O 1
ATOM 849 N N . ALA A 1 108 ? -3.756 -4.498 -10.576 1.00 85.06 108 ALA A N 1
ATOM 850 C CA . ALA A 1 108 ? -2.350 -4.119 -10.709 1.00 85.06 108 ALA A CA 1
ATOM 851 C C . ALA A 1 108 ? -1.516 -5.205 -11.415 1.00 85.06 108 ALA A C 1
ATOM 853 O O . ALA A 1 108 ? -0.769 -4.900 -12.346 1.00 85.06 108 ALA A O 1
ATOM 854 N N . ALA A 1 109 ? -1.685 -6.480 -11.046 1.00 85.38 109 ALA A N 1
ATOM 855 C CA . ALA A 1 109 ? -1.006 -7.593 -11.713 1.00 85.38 109 ALA A CA 1
ATOM 856 C C . ALA A 1 109 ? -1.389 -7.697 -13.203 1.00 85.38 109 ALA A C 1
ATOM 858 O O . ALA A 1 109 ? -0.529 -7.918 -14.059 1.00 85.38 109 ALA A O 1
ATOM 859 N N . LEU A 1 110 ? -2.666 -7.476 -13.531 1.00 89.75 110 LEU A N 1
ATOM 860 C CA . LEU A 1 110 ? -3.158 -7.434 -14.909 1.00 89.75 110 LEU A CA 1
ATOM 861 C C . LEU A 1 110 ? -2.681 -6.194 -15.683 1.00 89.75 110 LEU A C 1
ATOM 863 O O . LEU A 1 110 ? -2.608 -6.259 -16.909 1.00 89.75 110 LEU A O 1
ATOM 867 N N . ALA A 1 111 ? -2.385 -5.069 -15.026 1.00 91.88 111 ALA A N 1
ATOM 868 C CA . ALA A 1 111 ? -1.772 -3.905 -15.670 1.00 91.88 111 ALA A CA 1
ATOM 869 C C . ALA A 1 111 ? -0.325 -4.219 -16.077 1.00 91.88 111 ALA A C 1
ATOM 871 O O . ALA A 1 111 ? -0.027 -4.245 -17.269 1.00 91.88 111 ALA A O 1
ATOM 872 N N . VAL A 1 112 ? 0.514 -4.636 -15.121 1.00 89.50 112 VAL A N 1
ATOM 873 C CA . VAL A 1 112 ? 1.921 -5.010 -15.367 1.00 89.50 112 VAL A CA 1
ATOM 874 C C . VAL A 1 112 ? 2.047 -6.097 -16.446 1.00 89.50 112 VAL A C 1
ATOM 876 O O . VAL A 1 112 ? 2.943 -6.041 -17.287 1.00 89.50 112 VAL A O 1
ATOM 879 N N . ALA A 1 113 ? 1.128 -7.068 -16.477 1.00 85.00 113 ALA A N 1
ATOM 880 C CA . ALA A 1 113 ? 1.099 -8.112 -17.504 1.00 85.00 113 ALA A CA 1
ATOM 881 C C . ALA A 1 113 ? 0.728 -7.609 -18.917 1.00 85.00 113 ALA A C 1
ATOM 883 O O . ALA A 1 113 ? 1.103 -8.251 -19.901 1.00 85.00 113 ALA A O 1
ATOM 884 N N . ARG A 1 114 ? 0.003 -6.486 -19.041 1.00 90.00 114 ARG A N 1
ATOM 885 C CA . ARG A 1 114 ? -0.246 -5.809 -20.327 1.00 90.00 114 ARG A CA 1
ATOM 886 C C . ARG A 1 114 ? 0.951 -4.957 -20.723 1.00 90.00 114 ARG A C 1
ATOM 888 O O . ARG A 1 114 ? 1.455 -5.140 -21.822 1.00 90.00 114 ARG A O 1
ATOM 895 N N . ASP A 1 115 ? 1.470 -4.136 -19.817 1.00 89.62 115 ASP A N 1
ATOM 896 C CA . ASP A 1 115 ? 2.602 -3.241 -20.095 1.00 89.62 115 ASP A CA 1
ATOM 897 C C . ASP A 1 115 ? 3.846 -4.031 -20.546 1.00 89.62 115 ASP A C 1
ATOM 899 O O . ASP A 1 115 ? 4.490 -3.695 -21.542 1.00 89.62 115 ASP A O 1
ATOM 903 N N . ALA A 1 116 ? 4.139 -5.153 -19.876 1.00 82.44 116 ALA A N 1
ATOM 904 C CA . ALA A 1 116 ? 5.223 -6.061 -20.253 1.00 82.44 116 ALA A CA 1
ATOM 905 C C . ALA A 1 116 ? 5.001 -6.742 -21.617 1.00 82.44 116 ALA A C 1
ATOM 907 O O . ALA A 1 116 ? 5.967 -7.055 -22.316 1.00 82.44 116 ALA A O 1
ATOM 908 N N . ARG A 1 117 ? 3.741 -6.972 -22.011 1.00 89.12 117 ARG A N 1
ATOM 909 C CA . ARG A 1 117 ? 3.400 -7.497 -23.335 1.00 89.12 117 ARG A CA 1
ATOM 910 C C . ARG A 1 117 ? 3.559 -6.423 -24.404 1.00 89.12 117 ARG A C 1
ATOM 912 O O . ARG A 1 117 ? 4.205 -6.692 -25.410 1.00 89.12 117 ARG A O 1
ATOM 919 N N . ASP A 1 118 ? 2.995 -5.241 -24.199 1.00 90.31 118 ASP A N 1
ATOM 920 C CA . ASP A 1 118 ? 3.010 -4.164 -25.188 1.00 90.31 118 ASP A CA 1
ATOM 921 C C . ASP A 1 118 ? 4.455 -3.696 -25.447 1.00 90.31 118 ASP A C 1
ATOM 923 O O . ASP A 1 118 ? 4.837 -3.463 -26.595 1.00 90.31 118 ASP A O 1
ATOM 927 N N . ALA A 1 119 ? 5.310 -3.696 -24.416 1.00 84.38 119 ALA A N 1
ATOM 928 C CA . ALA A 1 119 ? 6.754 -3.507 -24.556 1.00 84.38 119 ALA A CA 1
ATOM 929 C C . ALA A 1 119 ? 7.439 -4.619 -25.383 1.00 84.38 119 ALA A C 1
ATOM 931 O O . ALA A 1 119 ? 8.321 -4.329 -26.194 1.00 84.38 119 ALA A O 1
ATOM 932 N N . ALA A 1 120 ? 7.038 -5.884 -25.217 1.00 78.69 120 ALA A N 1
ATOM 933 C CA . ALA A 1 120 ? 7.581 -7.007 -25.986 1.00 78.69 120 ALA A CA 1
ATOM 934 C C . ALA A 1 120 ? 7.110 -7.003 -27.454 1.00 78.69 120 ALA A C 1
ATOM 936 O O . ALA A 1 120 ? 7.923 -7.219 -28.354 1.00 78.69 120 ALA A O 1
ATOM 937 N N . ASP A 1 121 ? 5.831 -6.708 -27.706 1.00 86.81 121 ASP A N 1
ATOM 938 C CA . ASP A 1 121 ? 5.261 -6.564 -29.050 1.00 86.81 121 ASP A CA 1
ATOM 939 C C . ASP A 1 121 ? 5.898 -5.350 -29.779 1.00 86.81 121 ASP A C 1
ATOM 941 O O . ASP A 1 121 ? 6.248 -5.452 -30.960 1.00 86.81 121 ASP A O 1
ATOM 945 N N . ALA A 1 122 ? 6.179 -4.241 -29.075 1.00 86.06 122 ALA A N 1
ATOM 946 C CA . ALA A 1 122 ? 6.920 -3.092 -29.612 1.00 86.06 122 ALA A CA 1
ATOM 947 C C . ALA A 1 122 ? 8.398 -3.410 -29.921 1.00 86.06 122 ALA A C 1
ATOM 949 O O . ALA A 1 122 ? 8.894 -3.066 -30.996 1.00 86.06 122 ALA A O 1
ATOM 950 N N . ALA A 1 123 ? 9.102 -4.112 -29.026 1.00 80.38 123 ALA A N 1
ATOM 951 C CA . ALA A 1 123 ? 10.477 -4.555 -29.268 1.00 80.38 123 ALA A CA 1
ATOM 952 C C . ALA A 1 123 ? 10.568 -5.531 -30.458 1.00 80.38 123 ALA A C 1
ATOM 954 O O . ALA A 1 123 ? 11.503 -5.457 -31.259 1.00 80.38 123 ALA A O 1
ATOM 955 N N . ALA A 1 124 ? 9.573 -6.409 -30.619 1.00 76.56 124 ALA A N 1
ATOM 956 C CA . ALA A 1 124 ? 9.477 -7.324 -31.753 1.00 76.56 124 ALA A CA 1
ATOM 957 C C . ALA A 1 124 ? 9.195 -6.610 -33.088 1.00 76.56 124 ALA A C 1
ATOM 959 O O . ALA A 1 124 ? 9.620 -7.109 -34.132 1.00 76.56 124 ALA A O 1
ATOM 960 N N . LEU A 1 125 ? 8.511 -5.458 -33.074 1.00 89.62 125 LEU A N 1
ATOM 961 C CA . LEU A 1 125 ? 8.347 -4.603 -34.253 1.00 89.62 125 LEU A CA 1
ATOM 962 C C . LEU A 1 125 ? 9.662 -3.895 -34.607 1.00 89.62 125 LEU A C 1
ATOM 964 O O . LEU A 1 125 ? 10.154 -4.064 -35.720 1.00 89.62 125 LEU A O 1
ATOM 968 N N . ALA A 1 126 ? 10.297 -3.222 -33.643 1.00 80.44 126 ALA A N 1
ATOM 969 C CA . ALA A 1 126 ? 11.570 -2.527 -33.858 1.00 80.44 126 ALA A CA 1
ATOM 970 C C . ALA A 1 126 ? 12.687 -3.464 -34.366 1.00 80.44 126 ALA A C 1
ATOM 972 O O . ALA A 1 126 ? 13.495 -3.079 -35.211 1.00 80.44 126 ALA A O 1
ATOM 973 N N . ALA A 1 127 ? 12.708 -4.722 -33.909 1.00 74.44 127 ALA A N 1
ATOM 974 C CA . ALA A 1 127 ? 13.634 -5.741 -34.402 1.00 74.44 127 ALA A CA 1
ATOM 975 C C . ALA A 1 127 ? 13.392 -6.139 -35.874 1.00 74.44 127 ALA A C 1
ATOM 977 O O . ALA A 1 127 ? 14.340 -6.522 -36.561 1.00 74.44 127 ALA A O 1
ATOM 978 N N . ARG A 1 128 ? 12.150 -6.045 -36.375 1.00 75.19 128 ARG A N 1
ATOM 979 C CA . ARG A 1 128 ? 11.821 -6.262 -37.797 1.00 75.19 128 ARG A CA 1
ATOM 980 C C . ARG A 1 128 ? 12.205 -5.054 -38.635 1.00 75.19 128 ARG A C 1
ATOM 982 O O . ARG A 1 128 ? 12.901 -5.229 -39.626 1.00 75.19 128 ARG A O 1
ATOM 989 N N . ASP A 1 129 ? 11.846 -3.852 -38.189 1.00 78.38 129 ASP A N 1
ATOM 990 C CA . ASP A 1 129 ? 12.191 -2.606 -38.880 1.00 78.38 129 ASP A CA 1
ATOM 991 C C . ASP A 1 129 ? 13.719 -2.470 -39.042 1.00 78.38 129 ASP A C 1
ATOM 993 O O . ASP A 1 129 ? 14.212 -2.105 -40.109 1.00 78.38 129 ASP A O 1
ATOM 997 N N . ALA A 1 130 ? 14.488 -2.858 -38.016 1.00 70.81 130 ALA A N 1
ATOM 998 C CA . ALA A 1 130 ? 15.946 -2.934 -38.081 1.00 70.81 130 ALA A CA 1
ATOM 999 C C . ALA A 1 130 ? 16.454 -4.002 -39.071 1.00 70.81 130 ALA A C 1
ATOM 1001 O O . ALA A 1 130 ? 17.413 -3.750 -39.802 1.00 70.81 130 ALA A O 1
ATOM 1002 N N . ALA A 1 131 ? 15.825 -5.181 -39.128 1.00 65.38 131 ALA A N 1
ATOM 1003 C CA . ALA A 1 131 ? 16.196 -6.236 -40.072 1.00 65.38 131 ALA A CA 1
ATOM 1004 C C . ALA A 1 131 ? 15.903 -5.842 -41.532 1.00 65.38 131 ALA A C 1
ATOM 1006 O O . ALA A 1 131 ? 16.751 -6.054 -42.400 1.00 65.38 131 ALA A O 1
ATOM 1007 N N . ASP A 1 132 ? 14.757 -5.211 -41.793 1.00 68.56 132 ASP A N 1
ATOM 1008 C CA . ASP A 1 132 ? 14.377 -4.711 -43.118 1.00 68.56 132 ASP A CA 1
ATOM 1009 C C . ASP A 1 132 ? 15.264 -3.528 -43.548 1.00 68.56 132 ASP A C 1
ATOM 1011 O O . ASP A 1 132 ? 15.699 -3.467 -44.701 1.00 68.56 132 ASP A O 1
ATOM 1015 N N . ALA A 1 133 ? 15.629 -2.634 -42.620 1.00 72.38 133 ALA A N 1
ATOM 1016 C CA . ALA A 1 133 ? 16.598 -1.567 -42.874 1.00 72.38 133 ALA A CA 1
ATOM 1017 C C . ALA A 1 133 ? 17.994 -2.117 -43.221 1.00 72.38 133 ALA A C 1
ATOM 1019 O O . ALA A 1 133 ? 18.623 -1.640 -44.167 1.00 72.38 133 ALA A O 1
ATOM 1020 N N . VAL A 1 134 ? 18.465 -3.154 -42.515 1.00 75.94 134 VAL A N 1
ATOM 1021 C CA . VAL A 1 134 ? 19.724 -3.849 -42.840 1.00 75.94 134 VAL A CA 1
ATOM 1022 C C . VAL A 1 134 ? 19.633 -4.552 -44.197 1.00 75.94 134 VAL A C 1
ATOM 1024 O O . VAL A 1 134 ? 20.561 -4.438 -44.997 1.00 75.94 134 VAL A O 1
ATOM 1027 N N . ALA A 1 135 ? 18.522 -5.223 -44.510 1.00 57.81 135 ALA A N 1
ATOM 1028 C CA . ALA A 1 135 ? 18.321 -5.869 -45.807 1.00 57.81 135 ALA A CA 1
ATOM 1029 C C . ALA A 1 135 ? 18.333 -4.856 -46.967 1.00 57.81 135 ALA A C 1
ATOM 1031 O O . ALA A 1 135 ? 18.977 -5.095 -47.992 1.00 57.81 135 ALA A O 1
ATOM 1032 N N . LEU A 1 136 ? 17.689 -3.696 -46.791 1.00 72.69 136 LEU A N 1
ATOM 1033 C CA . LEU A 1 136 ? 17.714 -2.596 -47.757 1.00 72.69 136 LEU A CA 1
ATOM 1034 C C . LEU A 1 136 ? 19.121 -1.997 -47.905 1.00 72.69 136 LEU A C 1
ATOM 1036 O O . LEU A 1 136 ? 19.569 -1.777 -49.030 1.00 72.69 136 LEU A O 1
ATOM 1040 N N . ALA A 1 137 ? 19.837 -1.775 -46.800 1.00 74.81 137 ALA A N 1
ATOM 1041 C CA . ALA A 1 137 ? 21.207 -1.265 -46.821 1.00 74.81 137 ALA A CA 1
ATOM 1042 C C . ALA A 1 137 ? 22.168 -2.229 -47.536 1.00 74.81 137 ALA A C 1
ATOM 1044 O O . ALA A 1 137 ? 22.972 -1.791 -48.354 1.00 74.81 137 ALA A O 1
ATOM 1045 N N . VAL A 1 138 ? 22.042 -3.541 -47.305 1.00 66.44 138 VAL A N 1
ATOM 1046 C CA . VAL A 1 138 ? 22.812 -4.577 -48.015 1.00 66.44 138 VAL A CA 1
ATOM 1047 C C . VAL A 1 138 ? 22.465 -4.606 -49.507 1.00 66.44 138 VAL A C 1
ATOM 1049 O O . VAL A 1 138 ? 23.369 -4.714 -50.334 1.00 66.44 138 VAL A O 1
ATOM 1052 N N . ALA A 1 139 ? 21.190 -4.465 -49.880 1.00 58.41 139 ALA A N 1
ATOM 1053 C CA . ALA A 1 139 ? 20.775 -4.420 -51.284 1.00 58.41 139 ALA A CA 1
ATOM 1054 C C . ALA A 1 139 ? 21.295 -3.168 -52.018 1.00 58.41 139 ALA A C 1
ATOM 1056 O O . ALA A 1 139 ? 21.741 -3.267 -53.163 1.00 58.41 139 ALA A O 1
ATOM 1057 N N . LEU A 1 140 ? 21.282 -2.004 -51.357 1.00 68.56 140 LEU A N 1
ATOM 1058 C CA . LEU A 1 140 ? 21.866 -0.769 -51.882 1.00 68.56 140 LEU A CA 1
ATOM 1059 C C . LEU A 1 140 ? 23.388 -0.887 -51.997 1.00 68.56 140 LEU A C 1
ATOM 1061 O O . LEU A 1 140 ? 23.915 -0.675 -53.082 1.00 68.56 140 LEU A O 1
ATOM 1065 N N . ALA A 1 141 ? 24.080 -1.335 -50.947 1.00 69.31 141 ALA A N 1
ATOM 1066 C CA . ALA A 1 141 ? 25.526 -1.546 -50.972 1.00 69.31 141 ALA A CA 1
ATOM 1067 C C . ALA A 1 141 ? 25.956 -2.563 -52.045 1.00 69.31 141 ALA A C 1
ATOM 1069 O O . ALA A 1 141 ? 26.985 -2.374 -52.684 1.00 69.31 141 ALA A O 1
ATOM 1070 N N . ALA A 1 142 ? 25.164 -3.611 -52.303 1.00 57.44 142 ALA A N 1
ATOM 1071 C CA . ALA A 1 142 ? 25.429 -4.566 -53.379 1.00 57.44 142 ALA A CA 1
ATOM 1072 C C . ALA A 1 142 ? 25.266 -3.948 -54.780 1.00 57.44 142 ALA A C 1
ATOM 1074 O O . ALA A 1 142 ? 26.053 -4.262 -55.676 1.00 57.44 142 ALA A O 1
ATOM 1075 N N . ARG A 1 143 ? 24.284 -3.055 -54.980 1.00 61.97 143 ARG A N 1
ATOM 1076 C CA . ARG A 1 143 ? 24.147 -2.288 -56.230 1.00 61.97 143 ARG A CA 1
ATOM 1077 C C . ARG A 1 143 ? 25.291 -1.291 -56.378 1.00 61.97 143 ARG A C 1
ATOM 1079 O O . ARG A 1 143 ? 25.954 -1.287 -57.406 1.00 61.97 143 ARG A O 1
ATOM 1086 N N . ASP A 1 144 ? 25.557 -0.504 -55.345 1.00 72.00 144 ASP A N 1
ATOM 1087 C CA . ASP A 1 144 ? 26.568 0.549 -55.372 1.00 72.00 144 ASP A CA 1
ATOM 1088 C C . ASP A 1 144 ? 27.979 -0.049 -55.504 1.00 72.00 144 ASP A C 1
ATOM 1090 O O . ASP A 1 144 ? 28.819 0.529 -56.182 1.00 72.00 144 ASP A O 1
ATOM 1094 N N . ALA A 1 145 ? 28.226 -1.256 -54.980 1.00 61.88 145 ALA A N 1
ATOM 1095 C CA . ALA A 1 145 ? 29.439 -2.031 -55.246 1.00 61.88 145 ALA A CA 1
ATOM 1096 C C . ALA A 1 145 ? 29.502 -2.597 -56.677 1.00 61.88 145 ALA A C 1
ATOM 1098 O O . ALA A 1 145 ? 30.596 -2.722 -57.223 1.00 61.88 145 ALA A O 1
ATOM 1099 N N . ALA A 1 146 ? 28.372 -2.925 -57.312 1.00 57.12 146 ALA A N 1
ATOM 1100 C CA . ALA A 1 146 ? 28.340 -3.329 -58.720 1.00 57.12 146 ALA A CA 1
ATOM 1101 C C . ALA A 1 146 ? 28.575 -2.132 -59.661 1.00 57.12 146 ALA A C 1
ATOM 1103 O O . ALA A 1 146 ? 29.356 -2.243 -60.607 1.00 57.12 146 ALA A O 1
ATOM 1104 N N . ASP A 1 147 ? 27.976 -0.977 -59.362 1.00 62.78 147 ASP A N 1
ATOM 1105 C CA . ASP A 1 147 ? 28.222 0.286 -60.060 1.00 62.78 147 ASP A CA 1
ATOM 1106 C C . ASP A 1 147 ? 29.669 0.754 -59.847 1.00 62.78 147 ASP A C 1
ATOM 1108 O O . ASP A 1 147 ? 30.358 1.073 -60.816 1.00 62.78 147 ASP A O 1
ATOM 1112 N N . ALA A 1 148 ? 30.180 0.702 -58.612 1.00 65.50 148 ALA A N 1
ATOM 1113 C CA . ALA A 1 148 ? 31.571 1.011 -58.288 1.00 65.50 148 ALA A CA 1
ATOM 1114 C C . ALA A 1 148 ? 32.554 -0.008 -58.876 1.00 65.50 148 ALA A C 1
ATOM 1116 O O . ALA A 1 148 ? 33.632 0.395 -59.284 1.00 65.50 148 ALA A O 1
ATOM 1117 N N . ALA A 1 149 ? 32.212 -1.292 -59.024 1.00 56.88 149 ALA A N 1
ATOM 1118 C CA . ALA A 1 149 ? 33.031 -2.232 -59.793 1.00 56.88 149 ALA A CA 1
ATOM 1119 C C . ALA A 1 149 ? 33.033 -1.856 -61.284 1.00 56.88 149 ALA A C 1
ATOM 1121 O O . ALA A 1 149 ? 34.091 -1.779 -61.906 1.00 56.88 149 ALA A O 1
ATOM 1122 N N . ALA A 1 150 ? 31.870 -1.514 -61.843 1.00 48.44 150 ALA A N 1
ATOM 1123 C CA . ALA A 1 150 ? 31.739 -1.011 -63.208 1.00 48.44 150 ALA A CA 1
ATOM 1124 C C . ALA A 1 150 ? 32.373 0.380 -63.426 1.00 48.44 150 ALA A C 1
ATOM 1126 O O . ALA A 1 150 ? 32.426 0.829 -64.574 1.00 48.44 150 ALA A O 1
ATOM 1127 N N . LEU A 1 151 ? 32.838 1.060 -62.369 1.00 61.81 151 LEU A N 1
ATOM 1128 C CA . LEU A 1 151 ? 33.516 2.364 -62.386 1.00 61.81 151 LEU A CA 1
ATOM 1129 C C . LEU A 1 151 ? 35.001 2.247 -61.977 1.00 61.81 151 LEU A C 1
ATOM 1131 O O . LEU A 1 151 ? 35.843 2.905 -62.562 1.00 61.81 151 LEU A O 1
ATOM 1135 N N . ALA A 1 152 ? 35.387 1.301 -61.122 1.00 54.50 152 ALA A N 1
ATOM 1136 C CA . ALA A 1 152 ? 36.780 0.924 -60.858 1.00 54.50 152 ALA A CA 1
ATOM 1137 C C . ALA A 1 152 ? 37.405 0.147 -62.033 1.00 54.50 152 ALA A C 1
ATOM 1139 O O . ALA A 1 152 ? 38.609 0.210 -62.244 1.00 54.50 152 ALA A O 1
ATOM 1140 N N . VAL A 1 153 ? 36.578 -0.490 -62.872 1.00 50.38 153 VAL A N 1
ATOM 1141 C CA . VAL A 1 153 ? 36.937 -0.922 -64.239 1.00 50.38 153 VAL A CA 1
ATOM 1142 C C . VAL A 1 153 ? 37.226 0.277 -65.177 1.00 50.38 153 VAL A C 1
ATOM 1144 O O . VAL A 1 153 ? 37.691 0.080 -66.298 1.00 50.38 153 VAL A O 1
ATOM 1147 N N . ARG A 1 154 ? 36.999 1.522 -64.723 1.00 44.94 154 ARG A N 1
ATOM 1148 C CA . ARG A 1 154 ? 37.392 2.784 -65.383 1.00 44.94 154 ARG A CA 1
ATOM 1149 C C . ARG A 1 154 ? 38.528 3.527 -64.637 1.00 44.94 154 ARG A C 1
ATOM 1151 O O . ARG A 1 154 ? 39.352 4.126 -65.321 1.00 44.94 154 ARG A O 1
ATOM 1158 N N . ASP A 1 155 ? 38.595 3.443 -63.297 1.00 45.16 155 ASP A N 1
ATOM 1159 C CA . ASP A 1 155 ? 39.385 4.353 -62.426 1.00 45.16 155 ASP A CA 1
ATOM 1160 C C . ASP A 1 155 ? 40.564 3.700 -61.632 1.00 45.16 155 ASP A C 1
ATOM 1162 O O . ASP A 1 155 ? 41.710 3.779 -62.068 1.00 45.16 155 ASP A O 1
ATOM 1166 N N . ALA A 1 156 ? 40.284 3.069 -60.471 1.00 54.81 156 ALA A N 1
ATOM 1167 C CA . ALA A 1 156 ? 41.166 2.281 -59.566 1.00 54.81 156 ALA A CA 1
ATOM 1168 C C . ALA A 1 156 ? 42.281 2.958 -58.684 1.00 54.81 156 ALA A C 1
ATOM 1170 O O . ALA A 1 156 ? 43.451 2.967 -59.068 1.00 54.81 156 ALA A O 1
ATOM 1171 N N . GLY A 1 157 ? 41.974 3.322 -57.409 1.00 28.58 157 GLY A N 1
ATOM 1172 C CA . GLY A 1 157 ? 42.954 3.378 -56.274 1.00 28.58 157 GLY A CA 1
ATOM 1173 C C . GLY A 1 157 ? 42.610 4.207 -54.986 1.00 28.58 157 GLY A C 1
ATOM 1174 O O . GLY A 1 157 ? 42.062 5.293 -55.131 1.00 28.58 157 GLY A O 1
ATOM 1175 N N . ALA A 1 158 ? 43.047 3.743 -53.779 1.00 42.47 158 ALA A N 1
ATOM 1176 C CA . ALA A 1 158 ? 43.098 4.412 -52.421 1.00 42.47 158 ALA A CA 1
ATOM 1177 C C . ALA A 1 158 ? 41.770 4.502 -51.569 1.00 42.47 158 ALA A C 1
ATOM 1179 O O . ALA A 1 158 ? 40.709 4.348 -52.166 1.00 42.47 158 ALA A O 1
ATOM 1180 N N . ASP A 1 159 ? 41.673 4.703 -50.220 1.00 40.81 159 ASP A N 1
ATOM 1181 C CA . ASP A 1 159 ? 42.613 4.758 -49.042 1.00 40.81 159 ASP A CA 1
ATOM 1182 C C . ASP A 1 159 ? 41.915 4.499 -47.634 1.00 40.81 159 ASP A C 1
ATOM 1184 O O . ASP A 1 159 ? 40.794 3.993 -47.635 1.00 40.81 159 ASP A O 1
ATOM 1188 N N . GLU A 1 160 ? 42.524 4.794 -46.446 1.00 51.91 160 GLU A N 1
ATOM 1189 C CA . GLU A 1 160 ? 42.154 4.232 -45.091 1.00 51.91 160 GLU A CA 1
ATOM 1190 C C . GLU A 1 160 ? 41.362 5.070 -44.016 1.00 51.91 160 GLU A C 1
ATOM 1192 O O . GLU A 1 160 ? 40.597 4.461 -43.267 1.00 51.91 160 GLU A O 1
ATOM 1197 N N . GLU A 1 161 ? 41.499 6.402 -43.858 1.00 51.16 161 GLU A N 1
ATOM 1198 C CA . GLU A 1 161 ? 41.220 7.165 -42.588 1.00 51.16 161 GLU A CA 1
ATOM 1199 C C . GLU A 1 161 ? 39.860 6.997 -41.838 1.00 51.16 161 GLU A C 1
ATOM 1201 O O . GLU A 1 161 ? 39.741 7.397 -40.676 1.00 51.16 161 GLU A O 1
ATOM 1206 N N . LEU A 1 162 ? 38.811 6.447 -42.456 1.00 55.97 162 LEU A N 1
ATOM 1207 C CA . LEU A 1 162 ? 37.411 6.545 -41.998 1.00 55.97 162 LEU A CA 1
ATOM 1208 C C . LEU A 1 162 ? 37.072 5.770 -40.700 1.00 55.97 162 LEU A C 1
ATOM 1210 O O . LEU A 1 162 ? 36.034 6.014 -40.083 1.00 55.97 162 LEU A O 1
ATOM 1214 N N . SER A 1 163 ? 37.908 4.815 -40.289 1.00 51.34 163 SER A N 1
ATOM 1215 C CA . SER A 1 163 ? 37.574 3.806 -39.269 1.00 51.34 163 SER A CA 1
ATOM 1216 C C . SER A 1 163 ? 37.456 4.341 -37.832 1.00 51.34 163 SER A C 1
ATOM 1218 O O . SER A 1 163 ? 36.611 3.866 -37.071 1.00 51.34 163 SER A O 1
ATOM 1220 N N . THR A 1 164 ? 38.269 5.329 -37.454 1.00 49.34 164 THR A N 1
ATOM 1221 C CA . THR A 1 164 ? 38.419 5.774 -36.054 1.00 49.34 164 THR A CA 1
ATOM 1222 C C . THR A 1 164 ? 37.184 6.501 -35.511 1.00 49.34 164 THR A C 1
ATOM 1224 O O . THR A 1 164 ? 36.751 6.235 -34.390 1.00 49.34 164 THR A O 1
ATOM 1227 N N . ALA A 1 165 ? 36.574 7.384 -36.310 1.00 55.47 165 ALA A N 1
ATOM 1228 C CA . ALA A 1 165 ? 35.513 8.294 -35.858 1.00 55.47 165 ALA A CA 1
ATOM 1229 C C . ALA A 1 165 ? 34.209 7.589 -35.424 1.00 55.47 165 ALA A C 1
ATOM 1231 O O . ALA A 1 165 ? 33.400 8.161 -34.696 1.00 55.47 165 ALA A O 1
ATOM 1232 N N . LEU A 1 166 ? 33.996 6.341 -35.854 1.00 51.41 166 LEU A N 1
ATOM 1233 C CA . LEU A 1 166 ? 32.809 5.553 -35.506 1.00 51.41 166 LEU A CA 1
ATOM 1234 C C . LEU A 1 166 ? 32.890 4.917 -34.108 1.00 51.41 166 LEU A C 1
ATOM 1236 O O . LEU A 1 166 ? 31.855 4.563 -33.545 1.00 51.41 166 LEU A O 1
ATOM 1240 N N . ALA A 1 167 ? 34.091 4.764 -33.540 1.00 51.19 167 ALA A N 1
ATOM 1241 C CA . ALA A 1 167 ? 34.279 4.102 -32.249 1.00 51.19 167 ALA A CA 1
ATOM 1242 C C . ALA A 1 167 ? 33.927 5.009 -31.056 1.00 51.19 167 ALA A C 1
ATOM 1244 O O . ALA A 1 167 ? 33.353 4.542 -30.073 1.00 51.19 167 ALA A O 1
ATOM 1245 N N . GLU A 1 168 ? 34.246 6.302 -31.144 1.00 50.88 168 GLU A N 1
ATOM 1246 C CA . GLU A 1 168 ? 34.054 7.267 -30.051 1.00 50.88 168 GLU A CA 1
ATOM 1247 C C . GLU A 1 168 ? 32.564 7.568 -29.819 1.00 50.88 168 GLU A C 1
ATOM 1249 O O . GLU A 1 168 ? 32.081 7.532 -28.687 1.00 50.88 168 GLU A O 1
ATOM 1254 N N . LEU A 1 169 ? 31.806 7.746 -30.906 1.00 50.06 169 LEU A N 1
ATOM 1255 C CA . LEU A 1 169 ? 30.379 8.090 -30.885 1.00 50.06 169 LEU A CA 1
ATOM 1256 C C . LEU A 1 169 ? 29.495 6.984 -30.266 1.00 50.06 169 LEU A C 1
ATOM 1258 O O . LEU A 1 169 ? 28.411 7.258 -29.753 1.00 50.06 169 LEU A O 1
ATOM 1262 N N . ALA A 1 170 ? 29.972 5.735 -30.255 1.00 46.94 170 ALA A N 1
ATOM 1263 C CA . ALA A 1 170 ? 29.303 4.616 -29.590 1.00 46.94 170 ALA A CA 1
ATOM 1264 C C . ALA A 1 170 ? 29.477 4.618 -28.056 1.00 46.94 170 ALA A C 1
ATOM 1266 O O . ALA A 1 170 ? 28.654 4.033 -27.351 1.00 46.94 170 ALA A O 1
ATOM 1267 N N . ALA A 1 171 ? 30.524 5.261 -27.526 1.00 46.19 171 ALA A N 1
ATOM 1268 C CA . ALA A 1 171 ? 30.802 5.289 -26.090 1.00 46.19 171 ALA A CA 1
ATOM 1269 C C . ALA A 1 171 ? 29.932 6.315 -25.344 1.00 46.19 171 ALA A C 1
ATOM 1271 O O . ALA A 1 171 ? 29.440 6.027 -24.252 1.00 46.19 171 ALA A O 1
ATOM 1272 N N . GLU A 1 172 ? 29.692 7.488 -25.940 1.00 44.31 172 GLU A N 1
ATOM 1273 C CA . GLU A 1 172 ? 28.889 8.558 -25.325 1.00 44.31 172 GLU A CA 1
ATOM 1274 C C . GLU A 1 172 ? 27.425 8.140 -25.099 1.00 44.31 172 GLU A C 1
ATOM 1276 O O . GLU A 1 172 ? 26.826 8.472 -24.074 1.00 44.31 172 GLU A O 1
ATOM 1281 N N . ALA A 1 173 ? 26.866 7.335 -26.010 1.00 42.72 173 ALA A N 1
ATOM 1282 C CA . ALA A 1 173 ? 25.488 6.848 -25.935 1.00 42.72 173 ALA A CA 1
ATOM 1283 C C . ALA A 1 173 ? 25.198 5.976 -24.693 1.00 42.72 173 ALA A C 1
ATOM 1285 O O . ALA A 1 173 ? 24.054 5.910 -24.243 1.00 42.72 173 ALA A O 1
ATOM 1286 N N . ALA A 1 174 ? 26.212 5.322 -24.117 1.00 39.53 174 ALA A N 1
ATOM 1287 C CA . ALA A 1 174 ? 26.039 4.400 -22.992 1.00 39.53 174 ALA A CA 1
ATOM 1288 C C . ALA A 1 174 ? 25.866 5.096 -21.625 1.00 39.53 174 ALA A C 1
ATOM 1290 O O . ALA A 1 174 ? 25.416 4.465 -20.670 1.00 39.53 174 ALA A O 1
ATOM 1291 N N . ALA A 1 175 ? 26.217 6.383 -21.507 1.00 43.38 175 ALA A N 1
ATOM 1292 C CA . ALA A 1 175 ? 26.279 7.085 -20.220 1.00 43.38 175 ALA A CA 1
ATOM 1293 C C . ALA A 1 175 ? 24.931 7.655 -19.726 1.00 43.38 175 ALA A C 1
ATOM 1295 O O . ALA A 1 175 ? 24.812 8.020 -18.558 1.00 43.38 175 ALA A O 1
ATOM 1296 N N . LEU A 1 176 ? 23.914 7.739 -20.590 1.00 43.69 176 LEU A N 1
ATOM 1297 C CA . LEU A 1 176 ? 22.644 8.438 -20.323 1.00 43.69 176 LEU A CA 1
ATOM 1298 C C . LEU A 1 176 ? 21.559 7.589 -19.625 1.00 43.69 176 LEU A C 1
ATOM 1300 O O . LEU A 1 176 ? 20.450 8.070 -19.413 1.00 43.69 176 LEU A O 1
ATOM 1304 N N . ALA A 1 177 ? 21.852 6.335 -19.270 1.00 39.66 177 ALA A N 1
ATOM 1305 C CA . ALA A 1 177 ? 20.850 5.328 -18.897 1.00 39.66 177 ALA A CA 1
ATOM 1306 C C . ALA A 1 177 ? 20.697 5.065 -17.378 1.00 39.66 177 ALA A C 1
ATOM 1308 O O . ALA A 1 177 ? 20.302 3.966 -16.989 1.00 39.66 177 ALA A O 1
ATOM 1309 N N . ALA A 1 178 ? 21.023 6.029 -16.506 1.00 42.53 178 ALA A N 1
ATOM 1310 C CA . ALA A 1 178 ? 21.022 5.831 -15.050 1.00 42.53 178 ALA A CA 1
ATOM 1311 C C . ALA A 1 178 ? 20.275 6.939 -14.283 1.00 42.53 178 ALA A C 1
ATOM 1313 O O . ALA A 1 178 ? 20.764 8.061 -14.170 1.00 42.53 178 ALA A O 1
ATOM 1314 N N . GLY A 1 179 ? 19.120 6.602 -13.697 1.00 36.00 179 GLY A N 1
ATOM 1315 C CA . GLY A 1 179 ? 18.393 7.480 -12.774 1.00 36.00 179 GLY A CA 1
ATOM 1316 C C . GLY A 1 179 ? 17.024 6.933 -12.361 1.00 36.00 179 GLY A C 1
ATOM 1317 O O . GLY A 1 179 ? 16.122 6.857 -13.189 1.00 36.00 179 GLY A O 1
ATOM 1318 N N . ALA A 1 180 ? 16.873 6.578 -11.083 1.00 39.75 180 ALA A N 1
ATOM 1319 C CA . ALA A 1 180 ? 15.595 6.283 -10.433 1.00 39.75 180 ALA A CA 1
ATOM 1320 C C . ALA A 1 180 ? 15.757 6.415 -8.907 1.00 39.75 180 ALA A C 1
ATOM 1322 O O . ALA A 1 180 ? 16.536 5.662 -8.332 1.00 39.75 180 ALA A O 1
ATOM 1323 N N . ASP A 1 181 ? 15.057 7.369 -8.282 1.00 40.94 181 ASP A N 1
ATOM 1324 C CA . ASP A 1 181 ? 14.783 7.418 -6.833 1.00 40.94 181 ASP A CA 1
ATOM 1325 C C . ASP A 1 181 ? 13.839 8.603 -6.524 1.00 40.94 181 ASP A C 1
ATOM 1327 O O . ASP A 1 181 ? 14.252 9.760 -6.586 1.00 40.94 181 ASP A O 1
ATOM 1331 N N . GLU A 1 182 ? 12.569 8.335 -6.190 1.00 43.06 182 GLU A N 1
ATOM 1332 C CA . GLU A 1 182 ? 11.629 9.364 -5.681 1.00 43.06 182 GLU A CA 1
ATOM 1333 C C . GLU A 1 182 ? 10.609 8.808 -4.655 1.00 43.06 182 GLU A C 1
ATOM 1335 O O . GLU A 1 182 ? 10.171 9.527 -3.751 1.00 43.06 182 GLU A O 1
ATOM 1340 N N . GLU A 1 183 ? 10.311 7.500 -4.695 1.00 43.50 183 GLU A N 1
ATOM 1341 C CA . GLU A 1 183 ? 9.338 6.831 -3.806 1.00 43.50 183 GLU A CA 1
ATOM 1342 C C . GLU A 1 183 ? 9.724 6.825 -2.310 1.00 43.50 183 GLU A C 1
ATOM 1344 O O . GLU A 1 183 ? 8.860 6.696 -1.442 1.00 43.50 183 GLU A O 1
ATOM 1349 N N . LEU A 1 184 ? 11.009 7.004 -1.976 1.00 44.72 184 LEU A N 1
ATOM 1350 C CA . LEU A 1 184 ? 11.526 6.880 -0.604 1.00 44.72 184 LEU A CA 1
ATOM 1351 C C . LEU A 1 184 ? 11.043 7.994 0.354 1.00 44.72 184 LEU A C 1
ATOM 1353 O O . LEU A 1 184 ? 11.101 7.843 1.574 1.00 44.72 184 LEU A O 1
ATOM 1357 N N . SER A 1 185 ? 10.578 9.125 -0.182 1.00 45.66 185 SER A N 1
ATOM 1358 C CA . SER A 1 185 ? 10.287 10.340 0.595 1.00 45.66 185 SER A CA 1
ATOM 1359 C C . SER A 1 185 ? 8.961 10.300 1.371 1.00 45.66 185 SER A C 1
ATOM 1361 O O . SER A 1 185 ? 8.872 10.849 2.471 1.00 45.66 185 SER A O 1
ATOM 1363 N N . ILE A 1 186 ? 7.936 9.633 0.831 1.00 45.75 186 ILE A N 1
ATOM 1364 C CA . ILE A 1 186 ? 6.555 9.694 1.344 1.00 45.75 186 ILE A CA 1
ATOM 1365 C C . ILE A 1 186 ? 6.377 8.846 2.614 1.00 45.75 186 ILE A C 1
ATOM 1367 O O . ILE A 1 186 ? 5.669 9.250 3.538 1.00 45.75 186 ILE A O 1
ATOM 1371 N N . ALA A 1 187 ? 7.060 7.700 2.707 1.00 47.59 187 ALA A N 1
ATOM 1372 C CA . ALA A 1 187 ? 6.935 6.777 3.839 1.00 47.59 187 ALA A CA 1
ATOM 1373 C C . ALA A 1 187 ? 7.372 7.399 5.183 1.00 47.59 187 ALA A C 1
ATOM 1375 O O . ALA A 1 187 ? 6.727 7.187 6.210 1.00 47.59 187 ALA A O 1
ATOM 1376 N N . LEU A 1 188 ? 8.437 8.208 5.170 1.00 53.28 188 LEU A N 1
ATOM 1377 C CA . LEU A 1 188 ? 9.043 8.794 6.373 1.00 53.28 188 LEU A CA 1
ATOM 1378 C C . LEU A 1 188 ? 8.141 9.829 7.067 1.00 53.28 188 LEU A C 1
ATOM 1380 O O . LEU A 1 188 ? 8.183 9.964 8.289 1.00 53.28 188 LEU A O 1
ATOM 1384 N N . ALA A 1 189 ? 7.302 10.544 6.311 1.00 54.66 189 ALA A N 1
ATOM 1385 C CA . ALA A 1 189 ? 6.397 11.552 6.866 1.00 54.66 189 ALA A CA 1
ATOM 1386 C C . ALA A 1 189 ? 5.223 10.933 7.649 1.00 54.66 189 ALA A C 1
ATOM 1388 O O . ALA A 1 189 ? 4.750 11.518 8.625 1.00 54.66 189 ALA A O 1
ATOM 1389 N N . ALA A 1 190 ? 4.772 9.737 7.255 1.00 54.34 190 ALA A N 1
ATOM 1390 C CA . ALA A 1 190 ? 3.705 9.025 7.954 1.00 54.34 190 ALA A CA 1
ATOM 1391 C C . ALA A 1 190 ? 4.156 8.507 9.334 1.00 54.34 190 ALA A C 1
ATOM 1393 O O . ALA A 1 190 ? 3.361 8.500 10.275 1.00 54.34 190 ALA A O 1
ATOM 1394 N N . GLU A 1 191 ? 5.423 8.103 9.478 1.00 57.72 191 GLU A N 1
ATOM 1395 C CA . GLU A 1 191 ? 5.932 7.499 10.715 1.00 57.72 191 GLU A CA 1
ATOM 1396 C C . GLU A 1 191 ? 5.999 8.502 11.886 1.00 57.72 191 GLU A C 1
ATOM 1398 O O . GLU A 1 191 ? 5.522 8.205 12.984 1.00 57.72 191 GLU A O 1
ATOM 1403 N N . ASP A 1 192 ? 6.507 9.720 11.660 1.00 67.44 192 ASP A N 1
ATOM 1404 C CA . ASP A 1 192 ? 6.597 10.767 12.697 1.00 67.44 192 ASP A CA 1
ATOM 1405 C C . ASP A 1 192 ? 5.213 11.165 13.254 1.00 67.44 192 ASP A C 1
ATOM 1407 O O . ASP A 1 192 ? 5.037 11.322 14.469 1.00 67.44 192 ASP A O 1
ATOM 1411 N N . ALA A 1 193 ? 4.202 11.255 12.383 1.00 71.12 193 ALA A N 1
ATOM 1412 C CA . ALA A 1 193 ? 2.825 11.543 12.782 1.00 71.12 193 ALA A CA 1
ATOM 1413 C C . ALA A 1 193 ? 2.235 10.425 13.667 1.00 71.12 193 ALA A C 1
ATOM 1415 O O . ALA A 1 193 ? 1.617 10.706 14.700 1.00 71.12 193 ALA A O 1
ATOM 1416 N N . GLN A 1 194 ? 2.470 9.158 13.303 1.00 73.06 194 GLN A N 1
ATOM 1417 C CA . GLN A 1 194 ? 2.016 7.991 14.069 1.00 73.06 194 GLN A CA 1
ATOM 1418 C C . GLN A 1 194 ? 2.650 7.920 15.463 1.00 73.06 194 GLN A C 1
ATOM 1420 O O . GLN A 1 194 ? 1.949 7.616 16.436 1.00 73.06 194 GLN A O 1
ATOM 1425 N N . GLN A 1 195 ? 3.943 8.240 15.578 1.00 70.12 195 GLN A N 1
ATOM 1426 C CA . GLN A 1 195 ? 4.649 8.275 16.860 1.00 70.12 195 GLN A CA 1
ATOM 1427 C C . GLN A 1 195 ? 4.106 9.390 17.772 1.00 70.12 195 GLN A C 1
ATOM 1429 O O . GLN A 1 195 ? 3.758 9.121 18.925 1.00 70.12 195 GLN A O 1
ATOM 1434 N N . LYS A 1 196 ? 3.939 10.621 17.257 1.00 80.88 196 LYS A N 1
ATOM 1435 C CA . LYS A 1 196 ? 3.406 11.754 18.040 1.00 80.88 196 LYS A CA 1
ATOM 1436 C C . LYS A 1 196 ? 2.016 11.481 18.621 1.00 80.88 196 LYS A C 1
ATOM 1438 O O . LYS A 1 196 ? 1.803 11.725 19.810 1.00 80.88 196 LYS A O 1
ATOM 1443 N N . LYS A 1 197 ? 1.076 10.952 17.824 1.00 80.12 197 LYS A N 1
ATOM 1444 C CA . LYS A 1 197 ? -0.294 10.704 18.310 1.00 80.12 197 LYS A CA 1
ATOM 1445 C C . LYS A 1 197 ? -0.350 9.608 19.378 1.00 80.12 197 LYS A C 1
ATOM 1447 O O . LYS A 1 197 ? -1.169 9.698 20.292 1.00 80.12 197 LYS A O 1
ATOM 1452 N N . LEU A 1 198 ? 0.541 8.614 19.321 1.00 76.00 198 LEU A N 1
ATOM 1453 C CA . LEU A 1 198 ? 0.619 7.593 20.368 1.00 76.00 198 LEU A CA 1
ATOM 1454 C C . LEU A 1 198 ? 1.090 8.175 21.710 1.00 76.00 198 LEU A C 1
ATOM 1456 O O . LEU A 1 198 ? 0.497 7.864 22.741 1.00 76.00 198 LEU A O 1
ATOM 1460 N N . VAL A 1 199 ? 2.105 9.047 21.705 1.00 78.12 199 VAL A N 1
ATOM 1461 C CA . VAL A 1 199 ? 2.595 9.712 22.928 1.00 78.12 199 VAL A CA 1
ATOM 1462 C C . VAL A 1 199 ? 1.488 10.540 23.591 1.00 78.12 199 VAL A C 1
ATOM 1464 O O . VAL A 1 199 ? 1.328 10.471 24.809 1.00 78.12 199 VAL A O 1
ATOM 1467 N N . GLU A 1 200 ? 0.679 11.266 22.812 1.00 82.56 200 GLU A N 1
ATOM 1468 C CA . GLU A 1 200 ? -0.477 12.013 23.330 1.00 82.56 200 GLU A CA 1
ATOM 1469 C C . GLU A 1 200 ? -1.479 11.091 24.048 1.00 82.56 200 GLU A C 1
ATOM 1471 O O . GLU A 1 200 ? -1.835 11.347 25.198 1.00 82.56 200 GLU A O 1
ATOM 1476 N N . ILE A 1 201 ? -1.883 9.985 23.412 1.00 79.50 201 ILE A N 1
ATOM 1477 C CA . ILE A 1 201 ? -2.859 9.030 23.964 1.00 79.50 201 ILE A CA 1
ATOM 1478 C C . ILE A 1 201 ? -2.329 8.359 25.237 1.00 79.50 201 ILE A C 1
ATOM 1480 O O . ILE A 1 201 ? -3.044 8.281 26.238 1.00 79.50 201 ILE A O 1
ATOM 1484 N N . LEU A 1 202 ? -1.070 7.905 25.227 1.00 76.31 202 LEU A N 1
ATOM 1485 C CA . LEU A 1 202 ? -0.439 7.263 26.386 1.00 76.31 202 LEU A CA 1
ATOM 1486 C C . LEU A 1 202 ? -0.225 8.238 27.555 1.00 76.31 202 LEU A C 1
ATOM 1488 O O . LEU A 1 202 ? -0.223 7.806 28.705 1.00 76.31 202 LEU A O 1
ATO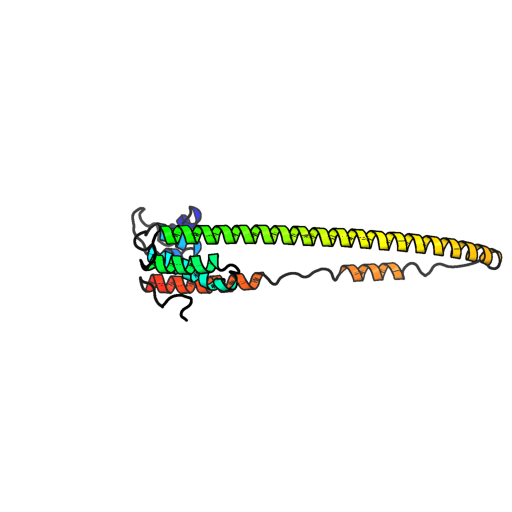M 1492 N N . THR A 1 203 ? -0.093 9.539 27.279 1.00 77.19 203 THR A N 1
ATOM 1493 C CA . THR A 1 203 ? -0.010 10.589 28.309 1.00 77.19 203 THR A CA 1
ATOM 1494 C C . THR A 1 203 ? -1.393 10.972 28.852 1.00 77.19 203 THR A C 1
ATOM 1496 O O . THR A 1 203 ? -1.543 11.211 30.048 1.00 77.19 203 THR A O 1
ATOM 1499 N N . ALA A 1 204 ? -2.416 11.029 27.992 1.00 76.00 204 ALA A N 1
ATOM 1500 C CA . ALA A 1 204 ? -3.774 11.444 28.354 1.00 76.00 204 ALA A CA 1
ATOM 1501 C C . ALA A 1 204 ? -4.633 10.329 28.984 1.00 76.00 204 ALA A C 1
ATOM 1503 O O . ALA A 1 204 ? -5.662 10.623 29.600 1.00 76.00 204 ALA A O 1
ATOM 1504 N N . GLY A 1 205 ? -4.256 9.058 28.790 1.00 71.69 205 GLY A N 1
ATOM 1505 C CA . GLY A 1 205 ? -5.001 7.877 29.252 1.00 71.69 205 GLY A CA 1
ATOM 1506 C C . GLY A 1 205 ? -6.346 7.652 28.546 1.00 71.69 205 GLY A C 1
ATOM 1507 O O . GLY A 1 205 ? -7.126 6.798 28.961 1.00 71.69 205 GLY A O 1
ATOM 1508 N N . GLN A 1 206 ? -6.640 8.432 27.503 1.00 74.88 206 GLN A N 1
ATOM 1509 C CA . GLN A 1 206 ? -7.908 8.449 26.775 1.00 74.88 206 GLN A CA 1
ATOM 1510 C C . GLN A 1 206 ? -7.709 9.004 25.358 1.00 74.88 206 GLN A C 1
ATOM 1512 O O . GLN A 1 206 ? -6.645 9.530 25.027 1.00 74.88 206 GLN A O 1
ATOM 1517 N N . TRP A 1 207 ? -8.742 8.916 24.518 1.00 83.12 207 TRP A N 1
ATOM 1518 C CA . TRP A 1 207 ? -8.717 9.547 23.200 1.00 83.12 207 TRP A CA 1
ATOM 1519 C C . TRP A 1 207 ? -8.880 11.071 23.301 1.00 83.12 207 TRP A C 1
ATOM 1521 O O . TRP A 1 207 ? -9.730 11.553 24.047 1.00 83.12 207 TRP A O 1
ATOM 1531 N N . VAL A 1 208 ? -8.109 11.820 22.508 1.00 78.38 208 VAL A N 1
ATOM 1532 C CA . VAL A 1 208 ? -8.169 13.289 22.437 1.00 78.38 208 VAL A CA 1
ATOM 1533 C C . VAL A 1 208 ? -8.456 13.723 20.996 1.00 78.38 208 VAL A C 1
ATOM 1535 O O . VAL A 1 208 ? -7.693 13.396 20.081 1.00 78.38 208 VAL A O 1
ATOM 1538 N N . GLY A 1 209 ? -9.554 14.462 20.805 1.00 77.19 209 GLY A N 1
ATOM 1539 C CA . GLY A 1 209 ? -10.060 14.928 19.505 1.00 77.19 209 GLY A CA 1
ATOM 1540 C C . GLY A 1 209 ? -11.326 14.199 19.029 1.00 77.19 209 GLY A C 1
ATOM 1541 O O . GLY A 1 209 ? -11.736 13.203 19.624 1.00 77.19 209 GLY A O 1
ATOM 1542 N N . GLY A 1 210 ? -11.944 14.711 17.959 1.00 76.81 210 GLY A N 1
ATOM 1543 C CA . GLY A 1 210 ? -13.045 14.047 17.243 1.00 76.81 210 GLY A CA 1
ATOM 1544 C C . GLY A 1 210 ? -12.558 12.903 16.346 1.00 76.81 210 GLY A C 1
ATOM 1545 O O . GLY A 1 210 ? -11.453 12.379 16.543 1.00 76.81 210 GLY A O 1
ATOM 1546 N N . ALA A 1 211 ? -13.360 12.523 15.350 1.00 77.19 211 ALA A N 1
ATOM 1547 C CA . ALA A 1 211 ? -12.928 11.565 14.338 1.00 77.19 211 ALA A CA 1
ATOM 1548 C C . ALA A 1 211 ? -11.875 12.180 13.380 1.00 77.19 211 ALA A C 1
ATOM 1550 O O . ALA A 1 211 ? -11.749 13.406 13.291 1.00 77.19 211 ALA A O 1
ATOM 1551 N N . PRO A 1 212 ? -11.083 11.361 12.657 1.00 76.12 212 PRO A N 1
ATOM 1552 C CA . PRO A 1 212 ? -10.006 11.869 11.797 1.00 76.12 212 PRO A CA 1
ATOM 1553 C C . PRO A 1 212 ? -10.498 12.743 10.631 1.00 76.12 212 PRO A C 1
ATOM 1555 O O . PRO A 1 212 ? -9.772 13.616 10.176 1.00 76.12 212 PRO A O 1
ATOM 1558 N N . TRP A 1 213 ? -11.730 12.509 10.173 1.00 75.94 213 TRP A N 1
ATOM 1559 C CA . TRP A 1 213 ? -12.391 13.159 9.032 1.00 75.94 213 TRP A CA 1
ATOM 1560 C C . TRP A 1 213 ? -13.319 14.326 9.431 1.00 75.94 213 TRP A C 1
ATOM 1562 O O . TRP A 1 213 ? -14.163 14.742 8.640 1.00 75.94 213 TRP A O 1
ATOM 1572 N N . GLU A 1 214 ? -13.210 14.828 10.665 1.00 66.50 214 GLU A N 1
ATOM 1573 C CA . GLU A 1 214 ? -14.027 15.929 11.216 1.00 66.50 214 GLU A CA 1
ATOM 1574 C C . GLU A 1 214 ? -13.197 17.203 11.493 1.00 66.50 214 GLU A C 1
ATOM 1576 O O . GLU A 1 214 ? -13.579 18.022 12.331 1.00 66.50 214 GLU A O 1
ATOM 1581 N N . GLN A 1 215 ? -12.042 17.346 10.829 1.00 54.34 215 GLN A N 1
ATOM 1582 C CA . GLN A 1 215 ? -11.029 18.391 11.057 1.00 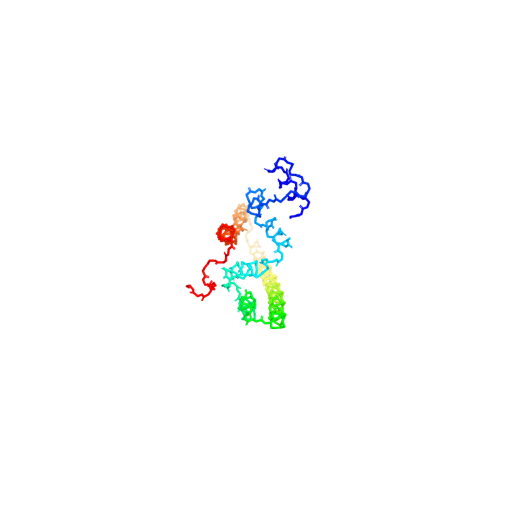54.34 215 GLN A CA 1
ATOM 1583 C C . GLN A 1 215 ? -10.775 19.223 9.794 1.00 54.34 215 GLN A C 1
ATOM 1585 O O . GLN A 1 215 ? -10.757 18.621 8.698 1.00 54.34 215 GLN A O 1
#

Foldseek 3Di:
DDPVLVVQLCVQPVHDDPPDDDALVVSVVRDPPVSSLVCVVVPVVCVLVNLLLVLLLVLVCVVVVPDVLLVVLSVQSNCVSVVNHDPVSNVVSVVSVVVVVVVVVVVVVVVVVVVVVVVVVVVVVVVVVVVVVVVVVVVVVVVVVVVVVVCCVVPDDDDDDPPPVVVVVVVVVVPPPDDDDDVPPPVVVSRVVSSVLVVVCSVVVHDDDDHSPPD

Radius of gyration: 33.4 Å; chains: 1; bounding box: 65×31×104 Å

Sequence (215 aa):
PCKPGWRKVLRAHEILGRDTEFPLLSVLDSNSLEDTIWCMRCLPEYEALWRKYGVWCAAQVEHLMTDDRSKNALRVAWRHSEGLATDEELSTAWAAAEAAALDAAEAAALAVARDARDAADAAALAARDAADAVALAVALAARDAADAAALAVRDAGADEELSTALAELAAEAAALAAGADEELSIALAAEDAQQKKLVEILTAGQWVGGAPWEQ

Organism: NCBI:txid1367852